Protein 4IGU (pdb70)

Structure (mmCIF, N/CA/C/O backbone):
data_4IGU
#
_entry.id   4IGU
#
_cell.length_a   32.393
_cell.length_b   65.980
_cell.length_c   141.701
_cell.angle_alpha   90.00
_cell.angle_beta   90.00
_cell.angle_gamma   90.00
#
_symmetry.space_group_name_H-M   'P 21 21 21'
#
loop_
_entity.id
_entity.type
_entity.pdbx_description
1 polymer CG5036
2 non-polymer 'CHLORIDE ION'
3 non-polymer 'SODIUM ION'
4 non-polymer 1,2-ETHANEDIOL
5 water water
#
loop_
_atom_site.group_PDB
_atom_site.id
_atom_site.type_symbol
_atom_site.label_atom_id
_atom_site.label_alt_id
_atom_site.label_comp_id
_atom_site.label_asym_id
_atom_site.label_entity_id
_atom_site.label_seq_id
_atom_site.pdbx_PDB_ins_code
_atom_site.Cartn_x
_atom_site.Cartn_y
_atom_site.Cartn_z
_atom_site.occupancy
_atom_site.B_iso_or_equiv
_atom_site.auth_seq_id
_atom_site.auth_comp_id
_atom_site.auth_asym_id
_atom_site.auth_atom_id
_atom_site.pdbx_PDB_model_num
ATOM 1 N N . SER A 1 12 ? 24.256 -23.712 21.633 1.00 45.38 12 SER A N 1
ATOM 2 C CA . SER A 1 12 ? 24.416 -22.351 22.130 1.00 50.31 12 SER A CA 1
ATOM 3 C C . SER A 1 12 ? 23.906 -22.270 23.561 1.00 56.61 12 SER A C 1
ATOM 4 O O . SER A 1 12 ? 23.278 -23.211 24.050 1.00 62.19 12 SER A O 1
ATOM 7 N N . GLN A 1 13 ? 24.173 -21.148 24.225 1.00 55.09 13 GLN A N 1
ATOM 8 C CA . GLN A 1 13 ? 23.708 -20.925 25.596 1.00 52.77 13 GLN A CA 1
ATOM 9 C C . GLN A 1 13 ? 23.895 -19.461 25.998 1.00 49.97 13 GLN A C 1
ATOM 10 O O . GLN A 1 13 ? 25.021 -18.960 26.021 1.00 46.06 13 GLN A O 1
ATOM 16 N N . PRO A 1 14 ? 22.787 -18.772 26.323 1.00 43.47 14 PRO A N 1
ATOM 17 C CA . PRO A 1 14 ? 22.822 -17.331 26.586 1.00 38.42 14 PRO A CA 1
ATOM 18 C C . PRO A 1 14 ? 23.457 -17.018 27.932 1.00 33.57 14 PRO A C 1
ATOM 19 O O . PRO A 1 14 ? 23.403 -17.838 28.847 1.00 34.73 14 PRO A O 1
ATOM 23 N N . THR A 1 15 ? 24.037 -15.870 27.966 1.00 36.43 15 THR A N 1
ATOM 24 C CA . THR A 1 15 ? 24.676 -15.408 29.195 1.00 31.82 15 THR A CA 1
ATOM 25 C C . THR A 1 15 ? 23.634 -15.038 30.229 1.00 34.45 15 THR A C 1
ATOM 26 O O . THR A 1 15 ? 22.464 -14.825 29.901 1.00 28.91 15 THR A O 1
ATOM 30 N N . LEU A 1 16 ? 24.069 -14.962 31.483 1.00 29.76 16 LEU A N 1
ATOM 31 C CA . LEU A 1 16 ? 23.187 -14.595 32.573 1.00 31.55 16 LEU A CA 1
ATOM 32 C C . LEU A 1 16 ? 22.691 -13.168 32.386 1.00 29.31 16 LEU A C 1
ATOM 33 O O . LEU A 1 16 ? 21.546 -12.851 32.712 1.00 27.57 16 LEU A O 1
ATOM 38 N N . GLU A 1 17 ? 23.558 -12.311 31.859 1.00 31.12 17 GLU A N 1
ATOM 39 C CA . GLU A 1 17 ? 23.181 -10.931 31.559 1.00 34.94 17 GLU A CA 1
ATOM 40 C C . GLU A 1 17 ? 22.019 -10.881 30.558 1.00 24.88 17 GLU A C 1
ATOM 41 O O . GLU A 1 17 ? 21.062 -10.120 30.732 1.00 24.72 17 GLU A O 1
ATOM 47 N N . GLU A 1 18 ? 22.124 -11.690 29.508 1.00 27.95 18 GLU A N 1
ATOM 48 C CA . GLU A 1 18 ? 21.082 -11.792 28.490 1.00 27.74 18 GLU A CA 1
ATOM 49 C C . GLU A 1 18 ? 19.774 -12.264 29.125 1.00 27.28 18 GLU A C 1
ATOM 50 O O . GLU A 1 18 ? 18.710 -11.682 28.898 1.00 27.84 18 GLU A O 1
ATOM 56 N N . ILE A 1 19 ? 19.865 -13.315 29.936 1.00 25.27 19 ILE A N 1
ATOM 57 C CA . ILE A 1 19 ? 18.705 -13.864 30.633 1.00 22.69 19 ILE A CA 1
ATOM 58 C C . ILE A 1 19 ? 17.973 -12.835 31.495 1.00 22.00 19 ILE A C 1
ATOM 59 O O . ILE A 1 19 ? 16.748 -12.669 31.385 1.00 23.27 19 ILE A O 1
ATOM 64 N N . ARG A 1 20 ? 18.713 -12.141 32.352 1.00 21.86 20 ARG A N 1
ATOM 65 C CA . ARG A 1 20 ? 18.102 -11.165 33.243 1.00 23.73 20 ARG A CA 1
ATOM 66 C C . ARG A 1 20 ? 17.498 -9.996 32.471 1.00 18.87 20 ARG A C 1
ATOM 67 O O . ARG A 1 20 ? 16.554 -9.359 32.941 1.00 23.45 20 ARG A O 1
ATOM 75 N N . SER A 1 21 ? 18.031 -9.722 31.282 1.00 22.88 21 SER A N 1
ATOM 76 C CA . SER A 1 21 ? 17.492 -8.637 30.459 1.00 29.09 21 SER A CA 1
ATOM 77 C C . SER A 1 21 ? 16.047 -8.924 30.031 1.00 24.72 21 SER A C 1
ATOM 78 O O . SER A 1 21 ? 15.240 -7.995 29.863 1.00 26.17 21 SER A O 1
ATOM 81 N N . TRP A 1 22 ? 15.720 -10.209 29.881 1.00 21.68 22 TRP A N 1
ATOM 82 C CA . TRP A 1 22 ? 14.384 -10.641 29.457 1.00 20.09 22 TRP A CA 1
ATOM 83 C C . TRP A 1 22 ? 13.353 -10.225 30.495 1.00 19.71 22 TRP A C 1
ATOM 84 O O . TRP A 1 22 ? 12.165 -10.063 30.185 1.00 25.63 22 TRP A O 1
ATOM 95 N N . GLY A 1 23 ? 13.815 -10.046 31.732 1.00 24.62 23 GLY A N 1
ATOM 96 C CA . GLY A 1 23 ? 12.937 -9.705 32.835 1.00 21.13 23 GLY A CA 1
ATOM 97 C C . GLY A 1 23 ? 12.697 -8.214 32.993 1.00 19.34 23 GLY A C 1
ATOM 98 O O . GLY A 1 23 ? 11.854 -7.807 33.792 1.00 23.54 23 GLY A O 1
ATOM 99 N N . LYS A 1 24 ? 13.427 -7.402 32.230 1.00 23.54 24 LYS A N 1
ATOM 100 C CA . LYS A 1 24 ? 13.272 -5.943 32.279 1.00 23.46 24 LYS A CA 1
ATOM 101 C C . LYS A 1 24 ? 12.114 -5.461 31.406 1.00 24.21 24 LYS A C 1
ATOM 102 O O . LYS A 1 24 ? 11.411 -4.507 31.753 1.00 24.80 24 LYS A O 1
ATOM 108 N N . SER A 1 25 ? 11.933 -6.104 30.256 1.00 20.38 25 SER A N 1
ATOM 109 C CA . SER A 1 25 ? 10.809 -5.782 29.384 1.00 20.73 25 SER A CA 1
ATOM 110 C C . SER A 1 25 ? 10.562 -6.916 28.396 1.00 16.82 25 SER A C 1
ATOM 111 O O . SER A 1 25 ? 11.490 -7.627 28.030 1.00 14.23 25 SER A O 1
ATOM 114 N N . PHE A 1 26 ? 9.305 -7.065 27.978 1.00 17.06 26 PHE A N 1
ATOM 115 C CA . PHE A 1 26 ? 8.902 -8.045 26.980 1.00 18.40 26 PHE A CA 1
ATOM 116 C C . PHE A 1 26 ? 9.669 -7.806 25.681 1.00 16.54 26 PHE A C 1
ATOM 117 O O . PHE A 1 26 ? 10.082 -8.750 25.003 1.00 16.28 26 PHE A O 1
ATOM 125 N N . ASP A 1 27 ? 9.877 -6.532 25.355 1.00 17.55 27 ASP A N 1
ATOM 126 C CA . ASP A 1 27 ? 10.609 -6.145 24.158 1.00 14.96 27 ASP A CA 1
ATOM 127 C C . ASP A 1 27 ? 11.983 -6.813 24.119 1.00 15.90 27 ASP A C 1
ATOM 128 O O . ASP A 1 27 ? 12.388 -7.368 23.093 1.00 19.42 27 ASP A O 1
ATOM 133 N N . LYS A 1 28 ? 12.684 -6.756 25.250 1.00 14.84 28 LYS A N 1
ATOM 134 C CA . LYS A 1 28 ? 14.004 -7.365 25.399 1.00 20.99 28 LYS A CA 1
ATOM 135 C C . LYS A 1 28 ? 13.935 -8.853 25.121 1.00 16.14 28 LYS A C 1
ATOM 136 O O . LYS A 1 28 ? 14.786 -9.409 24.417 1.00 21.18 28 LYS A O 1
ATOM 142 N N . LEU A 1 29 ? 12.916 -9.490 25.691 1.00 15.61 29 LEU A N 1
ATOM 143 C CA . LEU A 1 29 ? 12.698 -10.918 25.498 1.00 20.36 29 LEU A CA 1
ATOM 144 C C . LEU A 1 29 ? 12.478 -11.188 24.013 1.00 21.31 29 LEU A C 1
ATOM 145 O O . LEU A 1 29 ? 13.176 -12.003 23.409 1.00 20.53 29 LEU A O 1
ATOM 150 N N . MET A 1 30 ? 11.539 -10.463 23.413 1.00 23.12 30 MET A N 1
ATOM 151 C CA . MET A 1 30 ? 11.152 -10.718 22.023 1.00 17.32 30 MET A CA 1
ATOM 152 C C . MET A 1 30 ? 12.226 -10.374 20.981 1.00 20.37 30 MET A C 1
ATOM 153 O O . MET A 1 30 ? 12.183 -10.878 19.856 1.00 26.67 30 MET A O 1
ATOM 158 N N . LYS A 1 31 ? 13.189 -9.531 21.349 1.00 15.85 31 LYS A N 1
ATOM 159 C CA . LYS A 1 31 ? 14.275 -9.184 20.436 1.00 17.43 31 LYS A CA 1
ATOM 160 C C . LYS A 1 31 ? 15.449 -10.164 20.498 1.00 24.69 31 LYS A C 1
ATOM 161 O O . LYS A 1 31 ? 16.373 -10.094 19.687 1.00 24.73 31 LYS A O 1
ATOM 167 N N . SER A 1 32 ? 15.404 -11.089 21.448 1.00 24.03 32 SER A N 1
ATOM 168 C CA . SER A 1 32 ? 16.502 -12.035 21.639 1.00 21.24 32 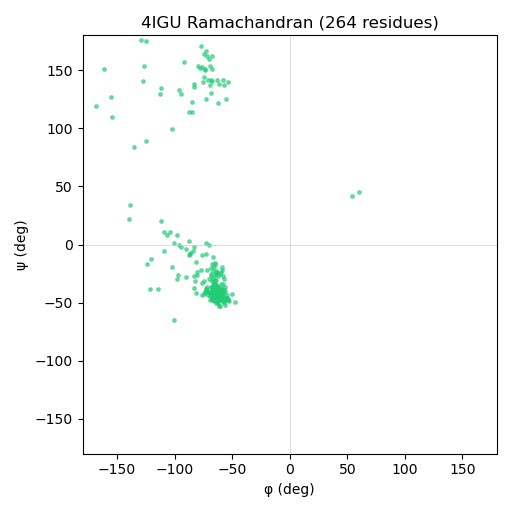SER A CA 1
ATOM 169 C C . SER A 1 32 ? 16.228 -13.356 20.915 1.00 24.16 32 SER A C 1
ATOM 170 O O . SER A 1 32 ? 15.125 -13.915 21.009 1.00 23.03 32 SER A O 1
ATOM 173 N N . THR A 1 33 ? 17.220 -13.849 20.176 1.00 24.59 33 THR A N 1
ATOM 174 C CA . THR A 1 33 ? 17.070 -15.134 19.505 1.00 29.03 33 THR A CA 1
ATOM 175 C C . THR A 1 33 ? 16.881 -16.213 20.561 1.00 30.26 33 THR A C 1
ATOM 176 O O . THR A 1 33 ? 16.026 -17.084 20.424 1.00 26.12 33 THR A O 1
ATOM 180 N N . ALA A 1 34 ? 17.670 -16.123 21.627 1.00 28.58 34 ALA A N 1
ATOM 181 C CA . ALA A 1 34 ? 17.621 -17.088 22.718 1.00 30.02 34 ALA A CA 1
ATOM 182 C C . ALA A 1 34 ? 16.352 -16.942 23.556 1.00 24.94 34 ALA A C 1
ATOM 183 O O . ALA A 1 34 ? 15.751 -17.938 23.976 1.00 20.70 34 ALA A O 1
ATOM 185 N N . GLY A 1 35 ? 15.958 -15.698 23.817 1.00 23.69 35 GLY A N 1
ATOM 186 C CA . GLY A 1 35 ? 14.769 -15.420 24.612 1.00 22.43 35 GLY A CA 1
ATOM 187 C C . GLY A 1 35 ? 13.462 -15.926 24.018 1.00 18.47 35 GLY A C 1
ATOM 188 O O . GLY A 1 35 ? 12.570 -16.377 24.750 1.00 19.12 35 GLY A O 1
ATOM 189 N N . ARG A 1 36 ? 13.343 -15.828 22.696 1.00 21.25 36 ARG A N 1
ATOM 190 C CA . ARG A 1 36 ? 12.186 -16.338 21.964 1.00 20.72 36 ARG A CA 1
ATOM 191 C C . ARG A 1 36 ? 12.014 -17.844 22.164 1.00 25.87 36 ARG A C 1
ATOM 192 O O . ARG A 1 36 ? 10.893 -18.339 22.358 1.00 25.03 36 ARG A O 1
ATOM 200 N N . LYS A 1 37 ? 13.127 -18.573 22.123 1.00 21.54 37 LYS A N 1
ATOM 201 C CA . LYS A 1 37 ? 13.073 -20.035 22.217 1.00 22.47 37 LYS A CA 1
ATOM 202 C C . LYS A 1 37 ? 12.660 -20.512 23.604 1.00 22.92 37 LYS A C 1
ATOM 203 O O . LYS A 1 37 ? 11.796 -21.382 23.738 1.00 24.75 37 LYS A O 1
ATOM 209 N N . VAL A 1 38 ? 13.283 -19.948 24.635 1.00 21.26 38 VAL A N 1
ATOM 210 C CA . VAL A 1 38 ? 12.915 -20.283 26.009 1.00 18.31 38 VAL A CA 1
ATOM 211 C C . VAL A 1 38 ? 11.468 -19.895 26.258 1.00 22.05 38 VAL A C 1
ATOM 212 O O . VAL A 1 38 ? 10.719 -20.653 26.886 1.00 19.66 38 VAL A O 1
ATOM 216 N N . PHE A 1 39 ? 11.071 -18.721 25.757 1.00 17.15 39 PHE A N 1
ATOM 217 C CA . PHE A 1 39 ? 9.687 -18.265 25.902 1.00 18.50 39 PHE A CA 1
ATOM 218 C C . PHE A 1 39 ? 8.734 -19.201 25.160 1.00 15.64 39 PHE A C 1
ATOM 219 O O . PHE A 1 39 ? 7.687 -19.586 25.697 1.00 17.09 39 PHE A O 1
ATOM 227 N N . GLN A 1 40 ? 9.091 -19.568 23.930 1.00 18.24 40 GLN A N 1
ATOM 228 C CA . GLN A 1 40 ? 8.293 -20.534 23.171 1.00 19.23 40 GLN A CA 1
ATOM 229 C C . GLN A 1 40 ? 8.192 -21.879 23.900 1.00 23.79 40 GLN A C 1
ATOM 230 O O . GLN A 1 40 ? 7.141 -22.529 23.864 1.00 26.11 40 GLN A O 1
ATOM 236 N N . ASN A 1 41 ? 9.275 -22.302 24.556 1.00 21.40 41 ASN A N 1
ATOM 237 C CA . ASN A 1 41 ? 9.235 -23.547 25.333 1.00 21.30 41 ASN A CA 1
ATOM 238 C C . ASN A 1 41 ? 8.263 -23.441 26.493 1.00 23.14 41 ASN A C 1
ATOM 239 O O . ASN A 1 41 ? 7.529 -24.380 26.802 1.00 28.58 41 ASN A O 1
ATOM 244 N N . PHE A 1 42 ? 8.249 -22.281 27.129 1.00 24.91 42 PHE A N 1
ATOM 245 C CA . PHE A 1 42 ? 7.316 -22.037 28.208 1.00 21.84 42 PHE A CA 1
ATOM 246 C C . PHE A 1 42 ? 5.878 -22.029 27.708 1.00 25.46 42 PHE A C 1
ATOM 247 O O . PHE A 1 42 ? 4.988 -22.567 28.363 1.00 21.12 42 PHE A O 1
ATOM 255 N N . LEU A 1 43 ? 5.649 -21.403 26.555 1.00 20.31 43 LEU A N 1
ATOM 256 C CA . LEU A 1 43 ? 4.310 -21.353 25.980 1.00 23.90 43 LEU A CA 1
ATOM 257 C C . LEU A 1 43 ? 3.822 -22.746 25.607 1.00 19.00 43 LEU A C 1
ATOM 258 O O . LEU A 1 43 ? 2.632 -23.041 25.735 1.00 22.28 43 LEU A O 1
ATOM 263 N N . ARG A 1 44 ? 4.731 -23.587 25.122 1.00 19.35 44 ARG A N 1
ATOM 264 C CA . ARG A 1 44 ? 4.363 -24.958 24.764 1.00 22.34 44 ARG A CA 1
ATOM 265 C C . ARG A 1 44 ? 3.858 -25.674 26.016 1.00 28.87 44 ARG A C 1
ATOM 266 O O . ARG A 1 44 ? 2.814 -26.340 25.998 1.00 27.28 44 ARG A O 1
ATOM 274 N N . SER A 1 45 ? 4.581 -25.489 27.117 1.00 26.31 45 SER A N 1
ATOM 275 C CA . SER A 1 45 ? 4.193 -26.055 28.405 1.00 30.25 45 SER A CA 1
ATOM 276 C C . SER A 1 45 ? 2.814 -25.545 28.820 1.00 30.09 45 SER A C 1
ATOM 277 O O . SER A 1 45 ? 2.140 -26.149 29.653 1.00 31.72 45 SER A O 1
ATOM 280 N N . GLU A 1 46 ? 2.391 -24.438 28.218 1.00 28.65 46 GLU A N 1
ATOM 281 C CA . GLU A 1 46 ? 1.106 -23.826 28.536 1.00 30.13 46 GLU A CA 1
ATOM 282 C C . GLU A 1 46 ? 0.055 -24.033 27.442 1.00 23.11 46 GLU A C 1
ATOM 283 O O . GLU A 1 46 ? -1.029 -23.444 27.498 1.00 22.53 46 GLU A O 1
ATOM 289 N N . PHE A 1 47 ? 0.377 -24.858 26.447 1.00 21.51 47 PHE A N 1
ATOM 290 C CA . PHE A 1 47 ? -0.521 -25.085 25.310 1.00 21.41 47 PHE A CA 1
ATOM 291 C C . PHE A 1 47 ? -0.941 -23.789 24.611 1.00 24.27 47 PHE A C 1
ATOM 292 O O . PHE A 1 47 ? -2.103 -23.620 24.239 1.00 21.00 47 PHE A O 1
ATOM 300 N N . SER A 1 48 ? 0.002 -22.870 24.432 1.00 21.78 48 SER A N 1
ATOM 301 C CA . SER A 1 48 ? -0.295 -21.646 23.698 1.00 25.07 48 SER A CA 1
ATOM 302 C C . SER A 1 48 ? 0.848 -21.242 22.775 1.00 20.03 48 SER A C 1
ATOM 303 O O . SER A 1 48 ? 0.950 -20.077 22.387 1.00 15.22 48 SER A O 1
ATOM 306 N N . GLU A 1 49 ? 1.696 -22.198 22.406 1.00 17.10 49 GLU A N 1
ATOM 307 C CA . GLU A 1 49 ? 2.854 -21.874 21.572 1.00 20.32 49 GLU A CA 1
ATOM 308 C C . GLU A 1 49 ? 2.447 -21.377 20.182 1.00 16.97 49 GLU A C 1
ATOM 309 O O . GLU A 1 49 ? 3.252 -20.762 19.488 1.00 13.04 49 GLU A O 1
ATOM 315 N N . GLU A 1 50 ? 1.197 -21.618 19.787 1.00 15.24 50 GLU A N 1
ATOM 316 C CA . GLU A 1 50 ? 0.707 -21.119 18.502 1.00 15.66 50 GLU A CA 1
ATOM 317 C C . GLU A 1 50 ? 0.710 -19.595 18.458 1.00 14.87 50 GLU A C 1
ATOM 318 O O . GLU A 1 50 ? 0.759 -19.004 17.377 1.00 13.61 50 GLU A O 1
ATOM 324 N N . ASN A 1 51 ? 0.659 -18.964 19.627 1.00 10.35 51 ASN A N 1
ATOM 325 C CA . ASN A 1 51 ? 0.713 -17.506 19.701 1.00 12.56 51 ASN A CA 1
ATOM 326 C C . ASN A 1 51 ? 2.038 -16.927 19.189 1.00 10.76 51 ASN A C 1
ATOM 327 O O . ASN A 1 51 ? 2.055 -15.998 18.375 1.00 13.54 51 ASN A O 1
ATOM 332 N N . ILE A 1 52 ? 3.156 -17.460 19.664 1.00 9.08 52 ILE A N 1
ATOM 333 C CA . ILE A 1 52 ? 4.447 -16.949 19.211 1.00 11.55 52 ILE A CA 1
ATOM 334 C C . ILE A 1 52 ? 4.803 -17.443 17.798 1.00 14.43 52 ILE A C 1
ATOM 335 O O . ILE A 1 52 ? 5.452 -16.733 17.017 1.00 13.24 52 ILE A O 1
ATOM 340 N N . LEU A 1 53 ? 4.379 -18.653 17.457 1.00 10.72 53 LEU A N 1
ATOM 341 C CA . LEU A 1 53 ? 4.646 -19.164 16.121 1.00 11.36 53 LEU A CA 1
ATOM 342 C C . LEU A 1 53 ? 3.893 -18.325 15.068 1.00 11.87 53 LEU A C 1
ATOM 343 O O . LEU A 1 53 ? 4.442 -17.999 14.007 1.00 11.47 53 LEU A O 1
ATOM 348 N N . PHE A 1 54 ? 2.655 -17.949 15.371 1.00 11.50 54 PHE A N 1
ATOM 349 C CA . PHE A 1 54 ? 1.902 -17.051 14.482 1.00 12.45 54 PHE A CA 1
ATOM 350 C C . PHE A 1 54 ? 2.618 -15.719 14.383 1.00 8.61 54 PHE A C 1
ATOM 351 O O . PHE A 1 54 ? 2.810 -15.178 13.286 1.00 13.68 54 PHE A O 1
ATOM 359 N N . TRP A 1 55 ? 3.039 -15.194 15.531 1.00 11.42 55 TRP A N 1
ATOM 360 C CA . TRP A 1 55 ? 3.711 -13.895 15.574 1.00 10.18 55 TRP A CA 1
ATOM 361 C C . TRP A 1 55 ? 5.015 -13.917 14.770 1.00 14.94 55 TRP A C 1
ATOM 362 O O . TRP A 1 55 ? 5.316 -12.988 14.019 1.00 11.27 55 TRP A O 1
ATOM 373 N N . LEU A 1 56 ? 5.779 -14.990 14.904 1.00 12.03 56 LEU A N 1
ATOM 374 C CA . LEU A 1 56 ? 6.997 -15.129 14.116 1.00 9.84 56 LEU A CA 1
ATOM 375 C C . LEU A 1 56 ? 6.693 -15.278 12.617 1.00 10.89 56 LEU A C 1
ATOM 376 O O . LEU A 1 56 ? 7.448 -14.791 11.766 1.00 10.04 56 LEU A O 1
ATOM 381 N N . ALA A 1 57 ? 5.599 -15.955 12.288 1.00 11.85 57 ALA A N 1
ATOM 382 C CA . ALA A 1 57 ? 5.243 -16.149 10.880 1.00 9.34 57 ALA A CA 1
ATOM 383 C C . ALA A 1 57 ? 4.889 -14.823 10.233 1.00 10.51 57 ALA A C 1
ATOM 384 O O . ALA A 1 57 ? 5.213 -14.590 9.065 1.00 9.72 57 ALA A O 1
ATOM 386 N N . CYS A 1 58 ? 4.189 -13.964 10.975 1.00 9.80 58 CYS A N 1
ATOM 387 C CA . CYS A 1 58 ? 3.893 -12.615 10.495 1.00 15.04 58 CYS A CA 1
ATOM 388 C C . CYS A 1 58 ? 5.149 -11.764 10.280 1.00 12.92 58 CYS A C 1
ATOM 389 O O . CYS A 1 58 ? 5.230 -11.025 9.303 1.00 12.77 58 CYS A O 1
ATOM 392 N N . GLU A 1 59 ? 6.123 -11.843 11.185 1.00 11.83 59 GLU A N 1
ATOM 393 C CA . GLU A 1 59 ? 7.370 -11.092 10.986 1.00 11.76 59 GLU A CA 1
ATOM 394 C C . GLU A 1 59 ? 8.111 -11.580 9.747 1.00 13.28 59 GLU A C 1
ATOM 395 O O . GLU A 1 59 ? 8.686 -10.796 8.994 1.00 11.94 59 GLU A O 1
ATOM 401 N N . ASP A 1 60 ? 8.100 -12.887 9.534 1.00 10.95 60 ASP A N 1
ATOM 402 C CA . ASP A 1 60 ? 8.770 -13.449 8.374 1.00 15.63 60 ASP A CA 1
ATOM 403 C C . ASP A 1 60 ? 8.072 -13.013 7.082 1.00 17.69 60 ASP A C 1
ATOM 404 O O . ASP A 1 60 ? 8.731 -12.703 6.082 1.00 13.41 60 ASP A O 1
ATOM 409 N N . LEU A 1 61 ? 6.737 -12.979 7.108 1.00 11.19 61 LEU A N 1
ATOM 410 C CA . LEU A 1 61 ? 5.965 -12.576 5.938 1.00 9.57 61 LEU A CA 1
ATOM 411 C C . LEU A 1 61 ? 6.357 -11.167 5.504 1.00 11.34 61 LEU A C 1
ATOM 412 O O . LEU A 1 61 ? 6.391 -10.862 4.304 1.00 9.84 61 LEU A O 1
ATOM 417 N N . LYS A 1 62 ? 6.694 -10.319 6.473 1.00 11.31 62 LYS A N 1
ATOM 418 C CA . LYS A 1 62 ? 6.985 -8.917 6.166 1.00 10.58 62 LYS A CA 1
ATOM 419 C C . LYS A 1 62 ? 8.232 -8.749 5.310 1.00 13.09 62 LYS A C 1
ATOM 420 O O . LYS A 1 62 ? 8.416 -7.718 4.648 1.00 10.28 62 LYS A O 1
ATOM 426 N N . LYS A 1 63 ? 9.075 -9.777 5.304 1.00 10.34 63 LYS A N 1
ATOM 427 C CA . LYS A 1 63 ? 10.306 -9.734 4.542 1.00 11.93 63 LYS A CA 1
ATOM 428 C C . LYS A 1 63 ? 10.045 -9.962 3.064 1.00 15.37 63 LYS A C 1
ATOM 429 O O . LYS A 1 63 ? 10.845 -9.546 2.227 1.00 16.51 63 LYS A O 1
ATOM 435 N N . GLU A 1 64 ? 8.909 -10.585 2.742 1.00 12.33 64 GLU A N 1
ATOM 436 C CA . GLU A 1 64 ? 8.600 -10.929 1.350 1.00 12.33 64 GLU A CA 1
ATOM 437 C C . GLU A 1 64 ? 8.219 -9.721 0.467 1.00 12.35 64 GLU A C 1
ATOM 438 O O . GLU A 1 64 ? 7.290 -8.988 0.773 1.00 13.32 64 GLU A O 1
ATOM 444 N N . ASN A 1 65 ? 8.916 -9.543 -0.652 1.00 11.41 65 ASN A N 1
ATOM 445 C CA . ASN A 1 65 ? 8.621 -8.431 -1.557 1.00 12.05 65 ASN A CA 1
ATOM 446 C C . ASN A 1 65 ? 7.712 -8.781 -2.742 1.00 13.55 65 ASN A C 1
ATOM 447 O O . ASN A 1 65 ? 7.055 -7.908 -3.297 1.00 11.85 65 ASN A O 1
ATOM 452 N N . SER A 1 66 ? 7.708 -10.041 -3.163 1.00 10.40 66 SER A N 1
ATOM 453 C CA . SER A 1 66 ? 6.932 -10.444 -4.342 1.00 13.96 66 SER A CA 1
ATOM 454 C C . SER A 1 66 ? 5.492 -10.746 -3.977 1.00 11.82 66 SER A C 1
ATOM 455 O O . SER A 1 66 ? 5.244 -11.629 -3.153 1.00 11.08 66 SER A O 1
ATOM 458 N N . PRO A 1 67 ? 4.534 -10.038 -4.611 1.00 11.72 67 PRO A N 1
ATOM 459 C CA . PRO A 1 67 ? 3.121 -10.177 -4.218 1.00 11.13 67 PRO A CA 1
ATOM 460 C C . PRO A 1 67 ? 2.624 -11.618 -4.368 1.00 10.63 67 PRO A C 1
ATOM 461 O O . PRO A 1 67 ? 1.787 -12.046 -3.564 1.00 10.41 67 PRO A O 1
ATOM 465 N N . GLU A 1 68 ? 3.130 -12.346 -5.366 1.00 8.67 68 GLU A N 1
ATOM 466 C CA . GLU A 1 68 ? 2.760 -13.765 -5.553 1.00 9.30 68 GLU A CA 1
ATOM 467 C C . GLU A 1 68 ? 3.127 -14.631 -4.350 1.00 11.25 68 GLU A C 1
ATOM 468 O O . GLU A 1 68 ? 2.359 -15.515 -3.944 1.00 10.82 68 GLU A O 1
ATOM 474 N N . LEU A 1 69 ? 4.302 -14.374 -3.781 1.00 7.97 69 LEU A N 1
ATOM 475 C CA . LEU A 1 69 ? 4.793 -15.149 -2.639 1.00 7.91 69 LEU A CA 1
ATOM 476 C C . LEU A 1 69 ? 4.182 -14.618 -1.344 1.00 12.74 69 LEU A C 1
ATOM 477 O O . LEU A 1 69 ? 3.963 -15.371 -0.393 1.00 9.76 69 LEU A O 1
ATOM 482 N N . VAL A 1 70 ? 3.913 -13.317 -1.297 1.00 10.50 70 VAL A N 1
ATOM 483 C CA . VAL A 1 70 ? 3.142 -12.787 -0.181 1.00 12.71 70 VAL A CA 1
ATOM 484 C C . VAL A 1 70 ? 1.845 -13.580 -0.062 1.00 10.55 70 VAL A C 1
ATOM 485 O O . VAL A 1 70 ? 1.481 -14.044 1.025 1.00 8.18 70 VAL A O 1
ATOM 489 N N . GLU A 1 71 ? 1.167 -13.777 -1.187 1.00 9.41 71 GLU A N 1
ATOM 490 C CA . GLU A 1 71 ? -0.116 -14.481 -1.170 1.00 11.94 71 GLU A CA 1
ATOM 491 C C . GLU A 1 71 ? 0.058 -15.944 -0.771 1.00 14.35 71 GLU A C 1
ATOM 492 O O . GLU A 1 71 ? -0.697 -16.463 0.050 1.00 8.17 71 GLU A O 1
ATOM 498 N N . GLU A 1 72 ? 1.066 -16.596 -1.347 1.00 8.26 72 GLU A N 1
ATOM 499 C CA . GLU A 1 72 ? 1.338 -18.014 -1.077 1.00 11.46 72 GLU A CA 1
ATOM 500 C C . GLU A 1 72 ? 1.622 -18.252 0.413 1.00 10.84 72 GLU A C 1
ATOM 501 O O . GLU A 1 72 ? 1.114 -19.205 1.020 1.00 10.40 72 GLU A O 1
ATOM 507 N N . LYS A 1 73 ? 2.455 -17.393 0.995 1.00 8.02 73 LYS A N 1
ATOM 508 C CA . LYS A 1 73 ? 2.810 -17.519 2.409 1.00 9.89 73 LYS A CA 1
ATOM 509 C C . LYS A 1 73 ? 1.650 -17.109 3.313 1.00 10.21 73 LYS A C 1
ATOM 510 O O . LYS A 1 73 ? 1.442 -17.703 4.376 1.00 9.04 73 LYS A O 1
ATOM 516 N N . ALA A 1 74 ? 0.918 -16.074 2.909 1.00 8.30 74 ALA A N 1
ATOM 517 C CA . ALA A 1 74 ? -0.220 -15.613 3.706 1.00 12.23 74 ALA A CA 1
ATOM 518 C C . ALA A 1 74 ? -1.306 -16.679 3.811 1.00 11.19 74 ALA A C 1
ATOM 519 O O . ALA A 1 74 ? -1.879 -16.871 4.887 1.00 10.30 74 ALA A O 1
ATOM 521 N N . ARG A 1 75 ? -1.616 -17.346 2.697 1.00 10.52 75 ARG A N 1
ATOM 522 C CA A ARG A 1 75 ? -2.616 -18.416 2.699 0.46 12.00 75 ARG A CA 1
ATOM 523 C CA B ARG A 1 75 ? -2.628 -18.410 2.714 0.54 12.00 75 ARG A CA 1
ATOM 524 C C . ARG A 1 75 ? -2.267 -19.474 3.733 1.00 10.84 75 ARG A C 1
ATOM 525 O O . ARG A 1 75 ? -3.139 -19.991 4.423 1.00 7.81 75 ARG A O 1
ATOM 540 N N . LEU A 1 76 ? -0.979 -19.807 3.823 1.00 12.87 76 LEU A N 1
ATOM 541 C CA . LEU A 1 76 ? -0.518 -20.841 4.753 1.00 15.21 76 LEU A CA 1
ATOM 542 C C . LEU A 1 76 ? -0.624 -20.401 6.211 1.00 10.62 76 LEU A C 1
ATOM 543 O O . LEU A 1 76 ? -1.072 -21.163 7.065 1.00 15.36 76 LEU A O 1
ATOM 548 N N . ILE A 1 77 ? -0.203 -19.174 6.486 1.00 12.67 77 ILE A N 1
ATOM 549 C CA . ILE A 1 77 ? -0.389 -18.572 7.795 1.00 9.53 77 ILE A CA 1
ATOM 550 C C . ILE A 1 77 ? -1.863 -18.618 8.202 1.00 13.25 77 ILE A C 1
ATOM 551 O O . ILE A 1 77 ? -2.189 -19.004 9.333 1.00 10.35 77 ILE A O 1
ATOM 556 N N . TYR A 1 78 ? -2.767 -18.236 7.302 1.00 7.77 78 TYR A N 1
ATOM 557 C CA . TYR A 1 78 ? -4.187 -18.279 7.673 1.00 13.02 78 TYR A CA 1
ATOM 558 C C . TYR A 1 78 ? -4.618 -19.707 7.984 1.00 10.11 78 TYR A C 1
ATOM 559 O O . TYR A 1 78 ? -5.277 -19.963 9.004 1.00 11.07 78 TYR A O 1
ATOM 568 N N . GLU A 1 79 ? -4.241 -20.634 7.110 1.00 11.53 79 GLU A N 1
ATOM 569 C CA . GLU A 1 79 ? -4.596 -22.039 7.291 1.00 10.99 79 GLU A CA 1
ATOM 570 C C . GLU A 1 79 ? -4.046 -22.627 8.601 1.00 13.83 79 GLU A C 1
ATOM 571 O O . GLU A 1 79 ? -4.721 -23.410 9.281 1.00 14.88 79 GLU A O 1
ATOM 577 N N . ASP A 1 80 ? -2.814 -22.260 8.946 1.00 15.82 80 ASP A N 1
ATOM 578 C CA . ASP A 1 80 ? -2.125 -22.869 10.082 1.00 14.96 80 ASP A CA 1
ATOM 579 C C . ASP A 1 80 ? -2.500 -22.253 11.423 1.00 15.34 80 ASP A C 1
ATOM 580 O O . ASP A 1 80 ? -2.422 -22.925 12.449 1.00 14.38 80 ASP A O 1
ATOM 585 N N . TYR A 1 81 ? -2.902 -20.983 11.427 1.00 12.80 81 TYR A N 1
ATOM 586 C CA . TYR A 1 81 ? -3.126 -20.266 12.695 1.00 12.60 81 TYR A CA 1
ATOM 587 C C . TYR A 1 81 ? -4.487 -19.634 12.935 1.00 13.27 81 TYR A C 1
ATOM 588 O O . TYR A 1 81 ? -4.811 -19.287 14.075 1.00 13.48 81 TYR A O 1
ATOM 597 N N . ILE A 1 82 ? -5.279 -19.457 11.882 1.00 11.09 82 ILE A N 1
ATOM 598 C CA . ILE A 1 82 ? -6.531 -18.701 12.022 1.00 14.70 82 ILE A CA 1
ATOM 599 C C . ILE A 1 82 ? -7.756 -19.514 11.632 1.00 13.41 82 ILE A C 1
ATOM 600 O O . ILE A 1 82 ? -8.813 -19.416 12.270 1.00 12.91 82 ILE A O 1
ATOM 605 N N . SER A 1 83 ? -7.614 -20.329 10.592 1.00 13.02 83 SER A N 1
ATOM 606 C CA . SER A 1 83 ? -8.734 -21.133 10.082 1.00 12.59 83 SER A CA 1
ATOM 607 C C . SER A 1 83 ? -9.123 -22.249 11.043 1.00 16.03 83 SER A C 1
ATOM 608 O O . SER A 1 83 ? -8.307 -22.668 11.868 1.00 15.78 83 SER A O 1
ATOM 611 N N . ILE A 1 84 ? -10.351 -22.760 10.907 1.00 19.36 84 ILE A N 1
ATOM 612 C CA . ILE A 1 84 ? -10.765 -23.996 11.594 1.00 12.67 84 ILE A CA 1
ATOM 613 C C . ILE A 1 84 ? -9.887 -25.188 11.230 1.00 14.44 84 ILE A C 1
ATOM 614 O O . ILE A 1 84 ? -9.822 -26.172 11.971 1.00 16.86 84 ILE A O 1
ATOM 619 N N . LEU A 1 85 ? -9.213 -25.114 10.087 1.00 12.70 85 LEU A N 1
ATOM 620 C CA . LEU A 1 85 ? -8.249 -26.150 9.720 1.00 21.25 85 LEU A CA 1
ATOM 621 C C . LEU A 1 85 ? -7.073 -26.208 10.696 1.00 19.15 85 LEU A C 1
ATOM 622 O O . LEU A 1 85 ? -6.402 -27.235 10.807 1.00 22.59 85 LEU A O 1
ATOM 627 N N . SER A 1 86 ? -6.825 -25.110 11.406 1.00 16.58 86 SER A N 1
ATOM 628 C CA . SER A 1 86 ? -5.678 -25.060 12.313 1.00 16.59 86 SER A CA 1
ATOM 629 C C . SER A 1 86 ? -5.825 -26.084 13.432 1.00 19.30 86 SER A C 1
ATOM 630 O O . SER A 1 86 ? -6.932 -26.305 13.924 1.00 19.64 86 SER A O 1
ATOM 633 N N . PRO A 1 87 ? -4.707 -26.722 13.826 1.00 18.47 87 PRO A N 1
ATOM 634 C CA . PRO A 1 87 ? -4.696 -27.653 14.958 1.00 20.05 87 PRO A CA 1
ATOM 635 C C . PRO A 1 87 ? -5.201 -26.943 16.199 1.00 19.84 87 PRO A C 1
ATOM 636 O O . PRO A 1 87 ? -5.978 -27.504 16.971 1.00 20.56 87 PRO A O 1
ATOM 640 N N . ARG A 1 88 ? -4.763 -25.700 16.377 1.00 17.44 88 ARG A N 1
ATOM 641 C CA . ARG A 1 88 ? -5.284 -24.842 17.432 1.00 21.00 88 ARG A CA 1
ATOM 642 C C . ARG A 1 88 ? -5.099 -23.395 17.025 1.00 20.67 88 ARG A C 1
ATOM 643 O O . ARG A 1 88 ? -3.973 -22.880 16.994 1.00 19.35 88 ARG A O 1
ATOM 651 N N . GLU A 1 89 ? -6.203 -22.728 16.718 1.00 14.11 89 GLU A N 1
ATOM 652 C CA . GLU A 1 89 ? -6.107 -21.376 16.191 1.00 18.14 89 GLU A CA 1
ATOM 653 C C . GLU A 1 89 ? -5.778 -20.364 17.287 1.00 21.25 89 GLU A C 1
ATOM 654 O O . GLU A 1 89 ? -6.087 -20.586 18.465 1.00 16.69 89 GLU A O 1
ATOM 660 N N . VAL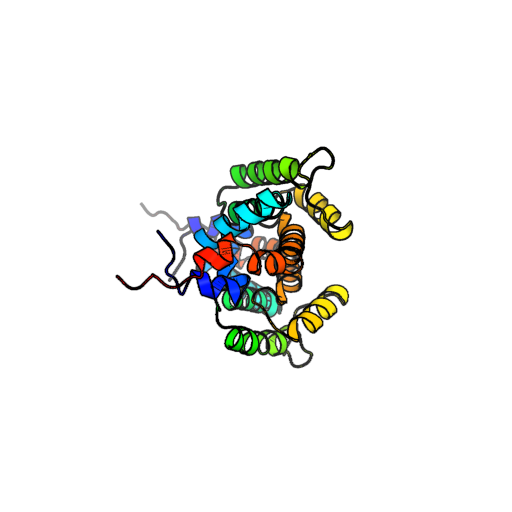 A 1 90 ? -5.134 -19.264 16.897 1.00 12.79 90 VAL A N 1
ATOM 661 C CA . VAL A 1 90 ? -4.941 -18.137 17.796 1.00 13.06 90 VAL A CA 1
ATOM 662 C C . VAL A 1 90 ? -6.303 -17.477 18.042 1.00 16.83 90 VAL A C 1
ATOM 663 O O . VAL A 1 90 ? -7.202 -17.566 17.203 1.00 14.61 90 VAL A O 1
ATOM 667 N N . SER A 1 91 ? -6.456 -16.826 19.190 1.00 14.51 91 SER A N 1
ATOM 668 C CA . SER A 1 91 ? -7.742 -16.253 19.577 1.00 18.83 91 SER A CA 1
ATOM 669 C C . SER A 1 91 ? -7.881 -14.839 19.028 1.00 13.21 91 SER A C 1
ATOM 670 O O . SER A 1 91 ? -7.140 -13.944 19.431 1.00 18.52 91 SER A O 1
ATOM 673 N N . LEU A 1 92 ? -8.831 -14.643 18.112 1.00 17.53 92 LEU A N 1
ATOM 674 C CA . LEU A 1 92 ? -9.073 -13.330 17.514 1.00 18.27 92 LEU A CA 1
ATOM 675 C C . LEU A 1 92 ? -10.552 -12.985 17.645 1.00 20.41 92 LEU A C 1
ATOM 676 O O . LEU A 1 92 ? -11.405 -13.856 17.470 1.00 21.28 92 LEU A O 1
ATOM 681 N N . ASP A 1 93 ? -10.864 -11.724 17.941 1.00 20.56 93 ASP A N 1
ATOM 682 C CA . ASP A 1 93 ? -12.266 -11.304 18.014 1.00 20.99 93 ASP A CA 1
ATOM 683 C C . ASP A 1 93 ? -12.865 -11.176 16.604 1.00 22.97 93 ASP A C 1
ATOM 684 O O . ASP A 1 93 ? -12.130 -11.130 15.620 1.00 17.99 93 ASP A O 1
ATOM 689 N N . SER A 1 94 ? -14.190 -11.117 16.495 1.00 22.31 94 SER A N 1
ATOM 690 C CA . SER A 1 94 ? -14.806 -11.109 15.176 1.00 19.76 94 SER A CA 1
ATOM 691 C C . SER A 1 94 ? -14.457 -9.864 14.354 1.00 14.53 94 SER A C 1
ATOM 692 O O . SER A 1 94 ? -14.386 -9.933 13.132 1.00 15.73 94 SER A O 1
ATOM 695 N N . ARG A 1 95 ? -14.227 -8.732 15.009 1.00 12.52 95 ARG A N 1
ATOM 696 C CA . ARG A 1 95 ? -13.802 -7.538 14.279 1.00 17.35 95 ARG A CA 1
ATOM 697 C C . ARG A 1 95 ? -12.482 -7.773 13.534 1.00 15.74 95 ARG A C 1
ATOM 698 O O . ARG A 1 95 ? -12.345 -7.430 12.350 1.00 14.77 95 ARG A O 1
ATOM 706 N N . VAL A 1 96 ? -11.509 -8.353 14.225 1.00 16.80 96 VAL A N 1
ATOM 707 C CA . VAL A 1 96 ? -10.201 -8.602 13.614 1.00 19.08 96 VAL A CA 1
ATOM 708 C C . VAL A 1 96 ? -10.270 -9.731 12.572 1.00 12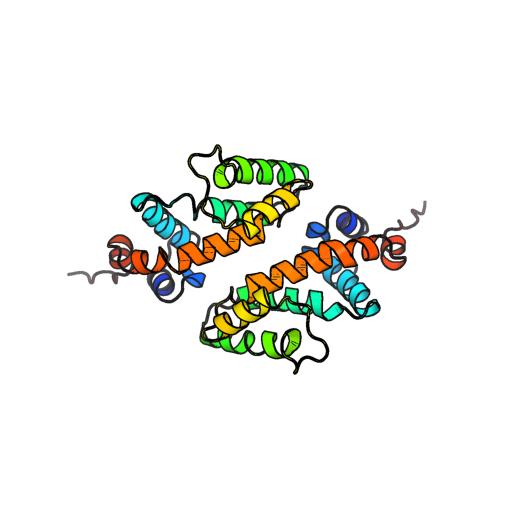.15 96 VAL A C 1
ATOM 709 O O . VAL A 1 96 ? -9.632 -9.662 11.517 1.00 11.43 96 VAL A O 1
ATOM 713 N N . ARG A 1 97 ? -11.030 -10.780 12.861 1.00 13.53 97 ARG A N 1
ATOM 714 C CA . ARG A 1 97 ? -11.158 -11.877 11.894 1.00 14.34 97 ARG A CA 1
ATOM 715 C C . ARG A 1 97 ? -11.717 -11.403 10.554 1.00 18.13 97 ARG A C 1
ATOM 716 O O . ARG A 1 97 ? -11.262 -11.833 9.488 1.00 15.37 97 ARG A O 1
ATOM 724 N N . GLU A 1 98 ? -12.700 -10.510 10.617 1.00 18.65 98 GLU A N 1
ATOM 725 C CA . GLU A 1 98 ? -13.341 -9.983 9.420 1.00 14.56 98 GLU A CA 1
ATOM 726 C C . GLU A 1 98 ? -12.387 -9.118 8.615 1.00 18.52 98 GLU A C 1
ATOM 727 O O . GLU A 1 98 ? -12.413 -9.148 7.382 1.00 19.07 98 GLU A O 1
ATOM 733 N N . ILE A 1 99 ? -11.550 -8.346 9.311 1.00 13.90 99 ILE A N 1
ATOM 734 C CA . ILE A 1 99 ? -10.541 -7.524 8.648 1.00 14.17 99 ILE A CA 1
ATOM 735 C C . ILE A 1 99 ? -9.527 -8.391 7.909 1.00 12.02 99 ILE A C 1
ATOM 736 O O . ILE A 1 99 ? -9.225 -8.132 6.742 1.00 12.19 99 ILE A O 1
ATOM 741 N N . VAL A 1 100 ? -9.003 -9.411 8.591 1.00 8.19 100 VAL A N 1
ATOM 742 C CA . VAL A 1 100 ? -8.050 -10.343 7.987 1.00 12.85 100 VAL A CA 1
ATOM 743 C C . VAL A 1 100 ? -8.660 -11.073 6.775 1.00 10.28 100 VAL A C 1
ATOM 744 O O . VAL A 1 100 ? -8.020 -11.173 5.719 1.00 10.90 100 VAL A O 1
ATOM 748 N N . ASN A 1 101 ? -9.894 -11.554 6.911 1.00 14.80 101 ASN A N 1
ATOM 749 C CA . ASN A 1 101 ? -10.589 -12.203 5.790 1.00 11.14 101 ASN A CA 1
ATOM 750 C C . ASN A 1 101 ? -10.638 -11.310 4.571 1.00 12.10 101 ASN A C 1
ATOM 751 O O . ASN A 1 101 ? -10.347 -11.738 3.450 1.00 13.91 101 ASN A O 1
ATOM 756 N N . ARG A 1 102 ? -11.023 -10.057 4.777 1.00 12.61 102 ARG A N 1
ATOM 757 C CA . ARG A 1 102 ? -11.093 -9.140 3.653 1.00 10.61 102 ARG A CA 1
ATOM 758 C C . ARG A 1 102 ? -9.697 -8.891 3.087 1.00 14.07 102 ARG A C 1
ATOM 759 O O . ARG A 1 102 ? -9.542 -8.788 1.869 1.00 12.73 102 ARG A O 1
ATOM 767 N N . ASN A 1 103 ? -8.685 -8.791 3.961 1.00 10.48 103 ASN A N 1
ATOM 768 C CA . ASN A 1 103 ? -7.303 -8.537 3.502 1.00 12.50 103 ASN A CA 1
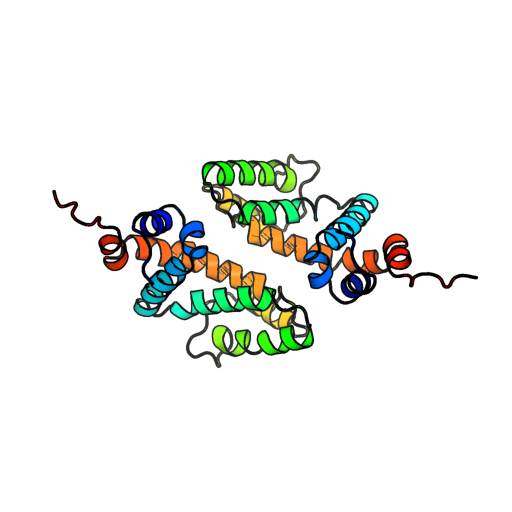ATOM 769 C C . ASN A 1 103 ? -6.720 -9.701 2.722 1.00 13.44 103 ASN A C 1
ATOM 770 O O . ASN A 1 103 ? -5.699 -9.553 2.055 1.00 17.33 103 ASN A O 1
ATOM 775 N N . MET A 1 104 ? -7.342 -10.871 2.835 1.00 12.31 104 MET A N 1
ATOM 776 C CA . MET A 1 104 ? -6.807 -12.070 2.204 1.00 9.54 104 MET A CA 1
ATOM 777 C C . MET A 1 104 ? -7.209 -12.188 0.753 1.00 10.39 104 MET A C 1
ATOM 778 O O . MET A 1 104 ? -6.753 -13.101 0.051 1.00 13.05 104 MET A O 1
ATOM 783 N N . ILE A 1 105 ? -8.062 -11.277 0.285 1.00 9.25 105 ILE A N 1
ATOM 784 C CA . ILE A 1 105 ? -8.451 -11.314 -1.120 1.00 10.93 105 ILE A CA 1
ATOM 785 C C . ILE A 1 105 ? -7.260 -10.936 -1.994 1.00 14.89 105 ILE A C 1
ATOM 786 O O . ILE A 1 105 ? -7.038 -11.532 -3.052 1.00 15.28 105 ILE A O 1
ATOM 791 N N . GLU A 1 106 ? -6.512 -9.923 -1.564 1.00 11.88 106 GLU A N 1
ATOM 792 C CA . GLU A 1 106 ? -5.269 -9.559 -2.236 1.00 17.26 106 GLU A CA 1
ATOM 793 C C . GLU A 1 106 ? -4.227 -9.334 -1.155 1.00 12.89 106 GLU A C 1
ATOM 794 O O . GLU A 1 106 ? -4.001 -8.204 -0.732 1.00 11.17 106 GLU A O 1
ATOM 800 N N . PRO A 1 107 ? -3.598 -10.421 -0.686 1.00 13.80 107 PRO A N 1
ATOM 801 C CA . PRO A 1 107 ? -2.718 -10.305 0.480 1.00 12.79 107 PRO A CA 1
ATOM 802 C C . PRO A 1 107 ? -1.576 -9.313 0.280 1.00 14.92 107 PRO A C 1
ATOM 803 O O . PRO A 1 107 ? -1.009 -9.192 -0.818 1.00 9.47 107 PRO A O 1
ATOM 807 N N . THR A 1 108 ? -1.274 -8.584 1.348 1.00 12.35 108 THR A N 1
ATOM 808 C CA . THR A 1 108 ? -0.079 -7.759 1.422 1.00 11.77 108 THR A CA 1
ATOM 809 C C . THR A 1 108 ? 0.718 -8.165 2.677 1.00 11.68 108 THR A C 1
ATOM 810 O O . THR A 1 108 ? 0.261 -8.984 3.481 1.00 8.51 108 THR A O 1
ATOM 814 N N . THR A 1 109 ? 1.902 -7.585 2.857 1.00 8.10 109 THR A N 1
ATOM 815 C CA . THR A 1 109 ? 2.718 -7.874 4.032 1.00 11.38 109 THR A CA 1
ATOM 816 C C . THR A 1 109 ? 2.082 -7.372 5.322 1.00 11.39 109 THR A C 1
ATOM 817 O O . THR A 1 109 ? 2.544 -7.700 6.416 1.00 12.89 109 THR A O 1
ATOM 821 N N . HIS A 1 110 ? 1.034 -6.566 5.197 1.00 10.03 110 HIS A N 1
ATOM 822 C CA . HIS A 1 110 ? 0.353 -6.033 6.369 1.00 11.84 110 HIS A CA 1
ATOM 823 C C . HIS A 1 110 ? -1.028 -6.634 6.570 1.00 8.64 110 HIS A C 1
ATOM 824 O O . HIS A 1 110 ? -1.793 -6.149 7.416 1.00 8.49 110 HIS A O 1
ATOM 831 N N . THR A 1 111 ? -1.339 -7.687 5.815 1.00 7.03 111 THR A N 1
ATOM 832 C CA . THR A 1 111 ? -2.629 -8.383 5.937 1.00 6.95 111 THR A CA 1
ATOM 833 C C . THR A 1 111 ? -2.989 -8.756 7.377 1.00 14.72 111 THR A C 1
ATOM 834 O O . THR A 1 111 ? -4.138 -8.577 7.816 1.00 8.24 111 THR A O 1
ATOM 838 N N . PHE A 1 112 ? -2.008 -9.249 8.131 1.00 8.83 112 PHE A N 1
ATOM 839 C CA . PHE A 1 112 ? -2.293 -9.720 9.493 1.00 10.33 112 PHE A CA 1
ATOM 840 C C . PHE A 1 112 ? -1.981 -8.728 10.612 1.00 10.25 112 PHE A C 1
ATOM 841 O O . PHE A 1 112 ? -2.035 -9.102 11.793 1.00 10.22 112 PHE A O 1
ATOM 849 N N . ASP A 1 113 ? -1.648 -7.486 10.273 1.00 7.75 113 ASP A N 1
ATOM 850 C CA . ASP A 1 113 ? -1.246 -6.533 11.311 1.00 13.94 113 ASP A CA 1
ATOM 851 C C . ASP A 1 113 ? -2.161 -6.482 12.542 1.00 13.60 113 ASP A C 1
ATOM 852 O O . ASP A 1 113 ? -1.681 -6.562 13.671 1.00 12.30 113 ASP A O 1
ATOM 857 N N . GLU A 1 114 ? -3.468 -6.372 12.329 1.00 9.86 114 GLU A N 1
ATOM 858 C CA . GLU A 1 114 ? -4.407 -6.298 13.445 1.00 15.91 114 GLU A CA 1
ATOM 859 C C . GLU A 1 114 ? -4.365 -7.548 14.321 1.00 12.87 114 GLU A C 1
ATOM 860 O O . GLU A 1 114 ? -4.440 -7.456 15.550 1.00 10.91 114 GLU A O 1
ATOM 866 N N . ALA A 1 115 ? -4.245 -8.719 13.701 1.00 11.57 115 ALA A N 1
ATOM 867 C CA . ALA A 1 115 ? -4.201 -9.952 14.475 1.00 13.86 115 ALA A CA 1
ATOM 868 C C . ALA A 1 115 ? -2.850 -10.078 15.163 1.00 12.95 115 ALA A C 1
ATOM 869 O O . ALA A 1 115 ? -2.771 -10.492 16.327 1.00 13.97 115 ALA A O 1
ATOM 871 N N . GLN A 1 116 ? -1.780 -9.727 14.456 1.00 10.42 116 GLN A N 1
ATOM 872 C CA . GLN A 1 116 ? -0.441 -9.862 15.037 1.00 10.26 116 GLN A CA 1
ATOM 873 C C . GLN A 1 116 ? -0.314 -9.015 16.305 1.00 14.38 116 GLN A C 1
ATOM 874 O O . GLN A 1 116 ? 0.218 -9.477 17.318 1.00 12.26 116 GLN A O 1
ATOM 880 N N . ILE A 1 117 ? -0.843 -7.793 16.263 1.00 12.51 117 ILE A N 1
ATOM 881 C CA . ILE A 1 117 ? -0.811 -6.906 17.430 1.00 17.07 117 ILE A CA 1
ATOM 882 C C . ILE A 1 117 ? -1.618 -7.475 18.595 1.00 12.89 117 ILE A C 1
ATOM 883 O O . ILE A 1 117 ? -1.178 -7.460 19.750 1.00 14.70 117 ILE A O 1
ATOM 888 N N . GLN A 1 118 ? -2.812 -7.962 18.292 1.00 13.21 118 GLN A N 1
ATOM 889 C CA . GLN A 1 118 ? -3.673 -8.563 19.304 1.00 15.25 118 GLN A CA 1
ATOM 890 C C . GLN A 1 118 ? -2.969 -9.747 19.979 1.00 12.66 118 GLN A C 1
ATOM 891 O O . GLN A 1 118 ? -3.008 -9.908 21.208 1.00 13.17 118 GLN A O 1
ATOM 897 N N . ILE A 1 119 ? -2.292 -10.563 19.183 1.00 14.30 119 ILE A N 1
ATOM 898 C CA . ILE A 1 119 ? -1.567 -11.705 19.736 1.00 12.37 119 ILE A CA 1
ATOM 899 C C . ILE A 1 119 ? -0.292 -11.285 20.502 1.00 12.33 119 ILE A C 1
ATOM 900 O O . ILE A 1 119 ? 0.030 -11.866 21.543 1.00 12.04 119 ILE A O 1
ATOM 905 N N . TYR A 1 120 ? 0.428 -10.280 20.009 1.00 14.48 120 TYR A N 1
ATOM 906 C CA . TYR A 1 120 ? 1.567 -9.745 20.770 1.00 13.77 120 TYR A CA 1
ATOM 907 C C . TYR A 1 120 ? 1.125 -9.185 22.129 1.00 14.86 120 TYR A C 1
ATOM 908 O O . TYR A 1 120 ? 1.800 -9.383 23.139 1.00 14.66 120 TYR A O 1
ATOM 917 N N . THR A 1 121 ? -0.008 -8.482 22.146 1.00 13.68 121 THR A N 1
ATOM 918 C CA . THR A 1 121 ? -0.538 -7.890 23.370 1.00 14.57 121 THR A CA 1
ATOM 919 C C . THR A 1 121 ? -0.955 -8.993 24.342 1.00 17.88 121 THR A C 1
ATOM 920 O O . THR A 1 121 ? -0.775 -8.880 25.561 1.00 18.74 121 THR A O 1
ATOM 924 N N . LEU A 1 122 ? -1.497 -10.070 23.784 1.00 17.28 122 LEU A N 1
ATOM 925 C CA . LEU A 1 122 ? -1.888 -11.241 24.555 1.00 14.67 122 LEU A CA 1
ATOM 926 C C . LEU A 1 122 ? -0.685 -11.872 25.264 1.00 18.50 122 LEU A C 1
ATOM 927 O O . LEU A 1 122 ? -0.718 -12.097 26.474 1.00 20.02 122 LEU A O 1
ATOM 932 N N . MET A 1 123 ? 0.369 -12.174 24.510 1.00 15.87 123 MET A N 1
ATOM 933 C CA . MET A 1 123 ? 1.584 -12.734 25.099 1.00 17.83 123 MET A CA 1
ATOM 934 C C . MET A 1 123 ? 2.180 -11.773 26.127 1.00 21.65 123 MET A C 1
ATOM 935 O O . MET A 1 123 ? 2.684 -12.183 27.173 1.00 20.56 123 MET A O 1
ATOM 940 N N . HIS A 1 124 ? 2.124 -10.485 25.819 1.00 16.58 124 HIS A N 1
ATOM 941 C CA . HIS A 1 124 ? 2.710 -9.471 26.691 1.00 21.38 124 HIS A CA 1
ATOM 942 C C . HIS A 1 124 ? 2.019 -9.395 28.048 1.00 20.62 124 HIS A C 1
ATOM 943 O O . HIS A 1 124 ? 2.672 -9.236 29.080 1.00 23.29 124 HIS A O 1
ATOM 950 N N . ARG A 1 125 ? 0.698 -9.516 28.046 1.00 18.98 125 ARG A N 1
ATOM 951 C CA . ARG A 1 125 ? -0.083 -9.254 29.245 1.00 19.12 125 ARG A CA 1
ATOM 952 C C . ARG A 1 125 ? -0.447 -10.517 30.011 1.00 23.74 125 ARG A C 1
ATOM 953 O O . ARG A 1 125 ? -0.615 -10.487 31.230 1.00 24.62 125 ARG A O 1
ATOM 961 N N . ASP A 1 126 ? -0.589 -11.625 29.299 1.00 21.52 126 ASP A N 1
ATOM 962 C CA . ASP A 1 126 ? -1.079 -12.849 29.924 1.00 21.75 126 ASP A CA 1
ATOM 963 C C . ASP A 1 126 ? 0.065 -13.808 30.244 1.00 19.18 126 ASP A C 1
ATOM 964 O O . ASP A 1 126 ? 0.355 -14.086 31.410 1.00 19.43 126 ASP A O 1
ATOM 969 N N . SER A 1 127 ? 0.736 -14.298 29.208 1.00 19.04 127 SER A N 1
ATOM 970 C CA . SER A 1 127 ? 1.742 -15.338 29.394 1.00 22.50 127 SER A CA 1
ATOM 971 C C . SER A 1 127 ? 3.106 -14.817 29.861 1.00 21.47 127 SER A C 1
ATOM 972 O O . SER A 1 127 ? 3.864 -15.549 30.510 1.00 19.35 127 SER A O 1
ATOM 975 N N . TYR A 1 128 ? 3.422 -13.559 29.552 1.00 20.60 128 TYR A N 1
ATOM 976 C CA . TYR A 1 128 ? 4.726 -13.007 29.928 1.00 21.02 128 TYR A CA 1
ATOM 977 C C . TYR A 1 128 ? 4.918 -12.837 31.448 1.00 22.70 128 TYR A C 1
ATOM 978 O O . TYR A 1 128 ? 5.968 -13.211 31.971 1.00 24.37 128 TYR A O 1
ATOM 987 N N . PRO A 1 129 ? 3.926 -12.259 32.156 1.00 26.95 129 PRO A N 1
ATOM 988 C CA . PRO A 1 129 ? 4.082 -12.239 33.616 1.00 23.02 129 PRO A CA 1
ATOM 989 C C . PRO A 1 129 ? 4.264 -13.633 34.219 1.00 24.39 129 PRO A C 1
ATOM 990 O O . PRO A 1 129 ? 5.075 -13.775 35.135 1.00 31.75 129 PRO A O 1
ATOM 994 N N . ARG A 1 130 ? 3.546 -14.636 33.714 1.00 18.23 130 ARG A N 1
ATOM 995 C CA . ARG A 1 130 ? 3.682 -16.003 34.229 1.00 21.63 130 ARG A CA 1
ATOM 996 C C . ARG A 1 130 ? 5.048 -16.617 33.893 1.00 27.15 130 ARG A C 1
ATOM 997 O O . ARG A 1 130 ? 5.614 -17.366 34.698 1.00 28.09 130 ARG A O 1
ATOM 1005 N N . PHE A 1 131 ? 5.576 -16.310 32.710 1.00 19.20 131 PHE A N 1
ATOM 1006 C CA . PHE A 1 131 ? 6.933 -16.733 32.360 1.00 22.15 131 PHE A CA 1
ATOM 1007 C C . PHE A 1 131 ? 7.954 -16.168 33.348 1.00 18.28 131 PHE A C 1
ATOM 1008 O O . PHE A 1 131 ? 8.871 -16.866 33.753 1.00 20.65 131 PHE A O 1
ATOM 1016 N N . LEU A 1 132 ? 7.799 -14.904 33.732 1.00 19.59 132 LEU A N 1
ATOM 1017 C CA . LEU A 1 132 ? 8.701 -14.313 34.715 1.00 25.46 132 LEU A CA 1
ATOM 1018 C C . LEU A 1 132 ? 8.592 -15.000 36.080 1.00 26.05 132 LEU A C 1
ATOM 1019 O O . LEU A 1 132 ? 9.586 -15.131 36.788 1.00 25.98 132 LEU A O 1
ATOM 1024 N N . ASN A 1 133 ? 7.390 -15.443 36.441 1.00 23.86 133 ASN A N 1
ATOM 1025 C CA . ASN A 1 133 ? 7.172 -16.110 37.722 1.00 25.45 133 ASN A CA 1
ATOM 1026 C C . ASN A 1 133 ? 7.429 -17.625 37.663 1.00 24.68 133 ASN A C 1
ATOM 1027 O O . ASN A 1 133 ? 7.251 -18.340 38.651 1.00 32.36 133 ASN A O 1
ATOM 1032 N N . SER A 1 134 ? 7.868 -18.113 36.507 1.00 22.98 134 SER A N 1
ATOM 1033 C CA . SER A 1 134 ? 8.074 -19.550 36.317 1.00 27.46 134 SER A CA 1
ATOM 1034 C C . SER A 1 134 ? 9.373 -20.041 36.958 1.00 32.13 134 SER A C 1
ATOM 1035 O O . SER A 1 134 ? 10.340 -19.291 37.076 1.00 22.97 134 SER A O 1
ATOM 1038 N N . GLN A 1 135 ? 9.401 -21.313 37.352 1.00 36.75 135 GLN A N 1
ATOM 1039 C CA . GLN A 1 135 ? 10.602 -21.880 37.963 1.00 36.91 135 GLN A CA 1
ATOM 1040 C C . GLN A 1 135 ? 11.736 -21.935 36.960 1.00 31.00 135 GLN A C 1
ATOM 1041 O O . GLN A 1 135 ? 12.899 -21.759 37.322 1.00 30.44 135 GLN A O 1
ATOM 1047 N N . LYS A 1 136 ? 11.383 -22.168 35.698 1.00 36.64 136 LYS A N 1
ATOM 1048 C CA . LYS A 1 136 ? 12.356 -22.225 34.611 1.00 32.89 136 LYS A CA 1
ATOM 1049 C C . LYS A 1 136 ? 13.145 -20.922 34.501 1.00 32.45 136 LYS A C 1
ATOM 1050 O O . LYS A 1 136 ? 14.378 -20.936 34.446 1.00 32.86 136 LYS A O 1
ATOM 1056 N N . PHE A 1 137 ? 12.435 -19.795 34.477 1.00 29.34 137 PHE A N 1
ATOM 1057 C CA . PHE A 1 137 ? 13.100 -18.504 34.353 1.00 28.15 137 PHE A CA 1
ATOM 1058 C C . PHE A 1 137 ? 13.877 -18.166 35.622 1.00 31.80 137 PHE A C 1
ATOM 1059 O O . PHE A 1 137 ? 14.998 -17.646 35.559 1.00 26.94 137 PHE A O 1
ATOM 1067 N N . LYS A 1 138 ? 13.268 -18.459 36.767 1.00 26.42 138 LYS A N 1
ATOM 1068 C CA . LYS A 1 138 ? 13.883 -18.198 38.059 1.00 34.55 138 LYS A CA 1
ATOM 1069 C C . LYS A 1 138 ? 15.168 -18.992 38.234 1.00 24.20 138 LYS A C 1
ATOM 1070 O O . LYS A 1 138 ? 16.121 -18.494 38.824 1.00 31.43 138 LYS A O 1
ATOM 1076 N N . THR A 1 139 ? 15.193 -20.217 37.713 1.00 26.30 139 THR A N 1
ATOM 1077 C CA . THR A 1 139 ? 16.399 -21.038 37.770 1.00 34.19 139 THR A CA 1
ATOM 1078 C C . THR A 1 139 ? 17.445 -20.586 36.743 1.00 38.51 139 THR A C 1
ATOM 1079 O O . THR A 1 139 ? 18.635 -20.495 37.062 1.00 38.26 139 THR A O 1
ATOM 1083 N N . LEU A 1 140 ? 17.001 -20.286 35.521 1.00 36.94 140 LEU A N 1
ATOM 1084 C CA . LEU A 1 140 ? 17.893 -19.752 34.483 1.00 26.68 140 LEU A CA 1
ATOM 1085 C C . LEU A 1 140 ? 18.570 -18.467 34.927 1.00 20.27 140 LEU A C 1
ATOM 1086 O O . LEU A 1 140 ? 19.661 -18.137 34.458 1.00 24.34 140 LEU A O 1
ATOM 1091 N N . SER A 1 141 ? 17.915 -17.743 35.829 1.00 19.87 141 SER A N 1
ATOM 1092 C CA A SER A 1 141 ? 18.431 -16.443 36.251 0.44 26.26 141 SER A CA 1
ATOM 1093 C CA B SER A 1 141 ? 18.370 -16.437 36.300 0.56 26.25 141 SER A CA 1
ATOM 1094 C C . SER A 1 141 ? 19.355 -16.517 37.468 1.00 29.65 141 SER A C 1
ATOM 1095 O O . SER A 1 141 ? 19.805 -15.491 37.973 1.00 26.85 141 SER A O 1
ATOM 1100 N N . ARG A 1 142 ? 19.656 -17.729 37.921 1.00 32.08 142 ARG A N 1
ATOM 1101 C CA . ARG A 1 142 ? 20.563 -17.893 39.052 1.00 40.19 142 ARG A CA 1
ATOM 1102 C C . ARG A 1 142 ? 22.007 -17.847 38.583 1.00 33.90 142 ARG A C 1
ATOM 1103 O O . ARG A 1 142 ? 22.343 -18.428 37.551 1.00 36.98 142 ARG A O 1
ATOM 1111 N N . PRO A 1 143 ? 22.863 -17.152 39.346 1.00 29.46 143 PRO A N 1
ATOM 1112 C CA . PRO A 1 143 ? 24.293 -17.039 39.041 1.00 32.40 143 PRO A CA 1
ATOM 1113 C C . PRO A 1 143 ? 24.989 -18.383 39.195 1.00 32.42 143 PRO A C 1
ATOM 1114 O O . PRO A 1 143 ? 24.435 -19.286 39.821 1.00 29.15 143 PRO A O 1
ATOM 1118 N N . ALA A 1 144 ? 26.180 -18.519 38.621 1.00 32.14 144 ALA A N 1
ATOM 1119 C CA . ALA A 1 144 ? 27.028 -19.667 38.913 1.00 37.55 144 ALA A CA 1
ATOM 1120 C C . ALA A 1 144 ? 27.958 -19.310 40.068 1.00 25.20 144 ALA A C 1
ATOM 1121 O O . ALA A 1 144 ? 28.230 -18.135 40.325 1.00 29.74 144 ALA A O 1
ATOM 1123 N N . ALA A 1 145 ? 28.446 -20.323 40.768 1.00 27.32 145 ALA A N 1
ATOM 1124 C CA . ALA A 1 145 ? 29.394 -20.091 41.843 1.00 27.57 145 ALA A CA 1
ATOM 1125 C C . ALA A 1 145 ? 30.706 -19.580 41.252 1.00 24.37 145 ALA A C 1
ATOM 1126 O O . ALA A 1 145 ? 31.134 -20.036 40.191 1.00 22.15 145 ALA A O 1
ATOM 1128 N N . LYS A 1 146 ? 31.335 -18.629 41.932 1.00 26.61 146 LYS A N 1
ATOM 1129 C CA . LYS A 1 146 ? 32.652 -18.162 41.522 1.00 26.23 146 LYS A CA 1
ATOM 1130 C C . LYS A 1 146 ? 33.711 -18.782 42.428 1.00 22.93 146 LYS A C 1
ATOM 1131 O O . LYS A 1 146 ? 33.923 -18.334 43.555 1.00 24.80 146 LYS A O 1
ATOM 1137 N N . LEU A 1 147 ? 34.346 -19.841 41.938 1.00 20.72 147 LEU A N 1
ATOM 1138 C CA . LEU A 1 147 ? 35.324 -20.571 42.724 1.00 22.73 147 LEU A CA 1
ATOM 1139 C C . LEU A 1 147 ? 36.624 -19.785 42.816 1.00 25.37 147 LEU A C 1
ATOM 1140 O O . LEU A 1 147 ? 37.023 -19.103 41.867 1.00 22.02 147 LEU A O 1
ATOM 1145 N N . ASN A 1 148 ? 37.282 -19.871 43.965 1.00 22.25 148 ASN A N 1
ATOM 1146 C CA . ASN A 1 148 ? 38.551 -19.175 44.157 1.00 21.56 148 ASN A CA 1
ATOM 1147 C C . ASN A 1 148 ? 39.404 -19.841 45.233 1.00 24.44 148 ASN A C 1
ATOM 1148 O O . ASN A 1 148 ? 39.049 -20.922 45.722 1.00 23.58 148 ASN A O 1
ATOM 1154 N N . SER B 1 12 ? 22.843 6.826 -0.792 1.00 37.11 12 SER B N 1
ATOM 1155 C CA . SER B 1 12 ? 22.851 5.817 -1.856 1.00 36.26 12 SER B CA 1
ATOM 1156 C C . SER B 1 12 ? 21.638 5.987 -2.772 1.00 43.96 12 SER B C 1
ATOM 1157 O O . SER B 1 12 ? 20.492 5.849 -2.337 1.00 42.96 12 SER B O 1
ATOM 1160 N N . GLN B 1 13 ? 21.895 6.287 -4.043 1.00 41.96 13 GLN B N 1
ATOM 1161 C CA . GLN B 1 13 ? 20.820 6.644 -4.964 1.00 35.16 13 GLN B CA 1
ATOM 1162 C C . GLN B 1 13 ? 20.130 5.419 -5.557 1.00 37.29 13 GLN B C 1
ATOM 1163 O O . GLN B 1 13 ? 20.788 4.460 -5.967 1.00 28.24 13 GLN B O 1
ATOM 1169 N N . PRO B 1 14 ? 18.790 5.449 -5.595 1.00 32.18 14 PRO B N 1
ATOM 1170 C CA . PRO B 1 14 ? 18.023 4.309 -6.106 1.00 21.14 14 PRO B CA 1
ATOM 1171 C C . PRO B 1 14 ? 18.216 4.120 -7.615 1.00 23.21 14 PRO B C 1
ATOM 1172 O O . PRO B 1 14 ? 18.297 5.102 -8.366 1.00 22.10 14 PRO B O 1
ATOM 1176 N N . THR B 1 15 ? 18.287 2.869 -8.060 1.00 21.85 15 THR B N 1
ATOM 1177 C CA . THR B 1 15 ? 18.331 2.587 -9.492 1.00 21.64 15 THR B CA 1
ATOM 1178 C C . THR B 1 15 ? 16.967 2.841 -10.105 1.00 20.40 15 THR B C 1
ATOM 1179 O O . THR B 1 15 ? 15.971 2.970 -9.377 1.00 21.51 15 THR B O 1
ATOM 1183 N N . LEU B 1 16 ? 16.917 2.888 -11.440 1.00 18.13 16 LEU B N 1
ATOM 1184 C CA . LEU B 1 16 ? 15.655 3.061 -12.159 1.00 18.69 16 LEU B CA 1
ATOM 1185 C C . LEU B 1 16 ? 14.620 2.009 -11.764 1.00 21.10 16 LEU B C 1
ATOM 1186 O O . LEU B 1 16 ? 13.444 2.323 -11.520 1.00 18.51 16 LEU B O 1
ATOM 1191 N N . GLU B 1 17 ? 15.055 0.755 -11.709 1.00 19.81 17 GLU B N 1
ATOM 1192 C CA A GLU B 1 17 ? 14.101 -0.309 -11.418 0.44 22.19 17 GLU B CA 1
ATOM 1193 C CA B GLU B 1 17 ? 14.193 -0.383 -11.390 0.56 22.24 17 GLU B CA 1
ATOM 1194 C C . GLU B 1 17 ? 13.659 -0.319 -9.952 1.00 18.89 17 GLU B C 1
ATOM 1195 O O . GLU B 1 17 ? 12.545 -0.741 -9.658 1.00 16.72 17 GLU B O 1
ATOM 1206 N N . GLU B 1 18 ? 14.487 0.193 -9.045 1.00 20.58 18 GLU B N 1
ATOM 1207 C CA . GLU B 1 18 ? 14.054 0.368 -7.655 1.00 20.24 18 GLU B CA 1
ATOM 1208 C C . GLU B 1 18 ? 12.946 1.418 -7.592 1.00 16.19 18 GLU B C 1
ATOM 1209 O O . GLU B 1 18 ? 11.894 1.200 -6.969 1.00 16.20 18 GLU B O 1
ATOM 1215 N N . ILE B 1 19 ? 13.177 2.556 -8.241 1.00 19.69 19 ILE B N 1
ATOM 1216 C CA . ILE B 1 19 ? 12.147 3.586 -8.368 1.00 20.14 19 ILE B CA 1
ATOM 1217 C C . ILE B 1 19 ? 10.845 3.014 -8.943 1.00 17.44 19 ILE B C 1
ATOM 1218 O O . ILE B 1 19 ? 9.766 3.239 -8.395 1.00 17.70 19 ILE B O 1
ATOM 1223 N N . ARG B 1 20 ? 10.941 2.265 -10.041 1.00 17.98 20 ARG B N 1
ATOM 1224 C CA . ARG B 1 20 ? 9.747 1.720 -10.687 1.00 17.42 20 ARG B CA 1
ATOM 1225 C C . ARG B 1 20 ? 9.036 0.643 -9.868 1.00 14.80 20 ARG B C 1
ATOM 1226 O O . ARG B 1 20 ? 7.832 0.418 -10.034 1.00 16.71 20 ARG B O 1
ATOM 1234 N N . SER B 1 21 ? 9.779 -0.023 -8.996 1.00 14.55 21 SER B N 1
ATOM 1235 C CA . SER B 1 21 ? 9.174 -0.967 -8.055 1.00 13.56 21 SER B CA 1
ATOM 1236 C C . SER B 1 21 ? 8.271 -0.262 -7.032 1.00 13.51 21 SER B C 1
ATOM 1237 O O . SER B 1 21 ? 7.299 -0.860 -6.560 1.00 13.61 21 SER B O 1
ATOM 1240 N N . TRP B 1 22 ? 8.560 1.001 -6.694 1.00 14.98 22 TRP B N 1
ATOM 1241 C CA . TRP B 1 22 ? 7.674 1.750 -5.780 1.00 12.80 22 TRP B CA 1
ATOM 1242 C C . TRP B 1 22 ? 6.269 1.879 -6.369 1.00 11.29 22 TRP B C 1
ATOM 1243 O O . TRP B 1 22 ? 5.289 2.037 -5.636 1.00 16.14 22 TRP B O 1
ATOM 1254 N N . GLY B 1 23 ? 6.172 1.812 -7.692 1.00 16.68 23 GLY B N 1
ATOM 1255 C CA . GLY B 1 23 ? 4.904 2.012 -8.372 1.00 16.47 23 GLY B CA 1
ATOM 1256 C C . GLY B 1 23 ? 4.113 0.734 -8.491 1.00 19.40 23 GLY B C 1
ATOM 1257 O O . GLY B 1 23 ? 2.950 0.746 -8.891 1.00 16.57 23 GLY B O 1
ATOM 1258 N N . LYS B 1 24 ? 4.738 -0.382 -8.137 1.00 15.99 24 LYS B N 1
ATOM 1259 C CA . LYS B 1 24 ? 4.063 -1.663 -8.235 1.00 13.20 24 LYS B CA 1
ATOM 1260 C C . LYS B 1 24 ? 3.606 -2.114 -6.865 1.00 21.50 24 LYS B C 1
ATOM 1261 O O . LYS B 1 24 ? 2.718 -2.957 -6.735 1.00 17.51 24 LYS B O 1
ATOM 1267 N N . SER B 1 25 ? 4.213 -1.545 -5.835 1.00 15.71 25 SER B N 1
ATOM 1268 C CA . SER B 1 25 ? 3.950 -1.996 -4.479 1.00 15.50 25 SER B CA 1
ATOM 1269 C C . SER B 1 25 ? 4.235 -0.900 -3.459 1.00 10.77 25 SER B C 1
ATOM 1270 O O . SER B 1 25 ? 5.327 -0.337 -3.455 1.00 13.55 25 SER B O 1
ATOM 1273 N N . PHE B 1 26 ? 3.261 -0.602 -2.596 1.00 12.77 26 PHE B N 1
ATOM 1274 C CA . PHE B 1 26 ? 3.452 0.362 -1.505 1.00 8.33 26 PHE B CA 1
ATOM 1275 C C . PHE B 1 26 ? 4.436 -0.196 -0.498 1.00 8.69 26 PHE B C 1
ATOM 1276 O O . PHE B 1 26 ? 5.190 0.552 0.144 1.00 8.97 26 PHE B O 1
ATOM 1284 N N . ASP B 1 27 ? 4.452 -1.518 -0.338 1.00 7.78 27 ASP B N 1
ATOM 1285 C CA . ASP B 1 27 ? 5.384 -2.107 0.616 1.00 7.42 27 ASP B CA 1
ATOM 1286 C C . ASP B 1 27 ? 6.836 -1.923 0.144 1.00 8.40 27 ASP B C 1
ATOM 1287 O O . ASP B 1 27 ? 7.726 -1.652 0.960 1.00 13.55 27 ASP B O 1
ATOM 1292 N N . LYS B 1 28 ? 7.077 -2.062 -1.164 1.00 9.31 28 LYS B N 1
ATOM 1293 C CA . LYS B 1 28 ? 8.400 -1.767 -1.752 1.00 9.56 28 LYS B CA 1
ATOM 1294 C C . LYS B 1 28 ? 8.811 -0.304 -1.537 1.00 12.80 28 LYS B C 1
ATOM 1295 O O . LYS B 1 28 ? 9.980 -0.004 -1.260 1.00 13.02 28 LYS B O 1
ATOM 1301 N N . LEU B 1 29 ? 7.859 0.611 -1.695 1.00 12.04 29 LEU B N 1
ATOM 1302 C CA . LEU B 1 29 ? 8.150 2.037 -1.487 1.00 12.26 29 LEU B CA 1
ATOM 1303 C C . LEU B 1 29 ? 8.542 2.259 -0.027 1.00 12.60 29 LEU B C 1
ATOM 1304 O O . LEU B 1 29 ? 9.535 2.918 0.267 1.00 13.16 29 LEU B O 1
ATOM 1309 N N . MET B 1 30 ? 7.751 1.703 0.885 1.00 11.78 30 MET B N 1
ATOM 1310 C CA . MET B 1 30 ? 7.912 1.972 2.314 1.00 10.45 30 MET B CA 1
ATOM 1311 C C . MET B 1 30 ? 9.095 1.233 2.943 1.00 14.55 30 MET B C 1
ATOM 1312 O O . MET B 1 30 ? 9.450 1.491 4.094 1.00 19.83 30 MET B O 1
ATOM 1317 N N . LYS B 1 31 ? 9.705 0.324 2.185 1.00 7.83 31 LYS B N 1
ATOM 1318 C CA . LYS B 1 31 ? 10.923 -0.362 2.625 1.00 13.76 31 LYS B CA 1
ATOM 1319 C C . LYS B 1 31 ? 12.185 0.384 2.208 1.00 15.29 31 LYS B C 1
ATOM 1320 O O . LYS B 1 31 ? 13.286 -0.008 2.560 1.00 15.15 31 LYS B O 1
ATOM 1326 N N . SER B 1 32 ? 12.018 1.474 1.466 1.00 14.51 32 SER B N 1
ATOM 1327 C CA . SER B 1 32 ? 13.148 2.173 0.855 1.00 19.68 32 SER B CA 1
ATOM 1328 C C . SER B 1 32 ? 13.331 3.539 1.489 1.00 15.19 32 SER B C 1
ATOM 1329 O O . SER B 1 32 ? 12.368 4.305 1.599 1.00 13.99 32 SER B O 1
ATOM 1332 N N . THR B 1 33 ? 14.550 3.860 1.907 1.00 14.00 33 THR B N 1
ATOM 1333 C CA . THR B 1 33 ? 14.788 5.185 2.483 1.00 15.79 33 THR B CA 1
ATOM 1334 C C . THR B 1 33 ? 14.477 6.273 1.448 1.00 11.06 33 THR B C 1
ATOM 1335 O O . THR B 1 33 ? 13.857 7.300 1.756 1.00 17.26 33 THR B O 1
ATOM 1339 N N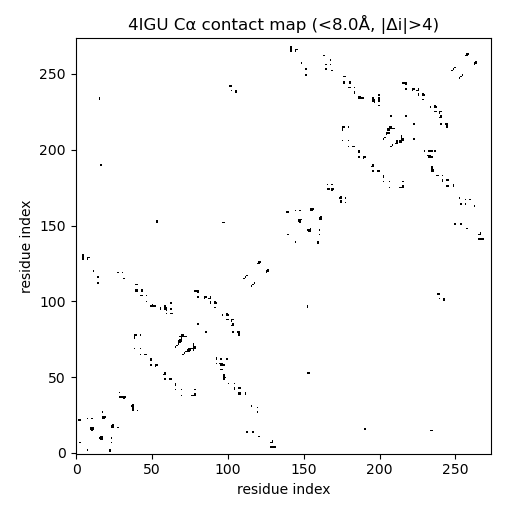 . ALA B 1 34 ? 14.895 6.033 0.216 1.00 12.42 34 ALA B N 1
ATOM 1340 C CA . ALA B 1 34 ? 14.641 6.952 -0.885 1.00 14.09 34 ALA B CA 1
ATOM 1341 C C . ALA B 1 34 ? 13.148 7.074 -1.162 1.00 18.41 34 ALA B C 1
ATOM 1342 O O . ALA B 1 34 ? 12.613 8.183 -1.270 1.00 14.17 34 ALA B O 1
ATOM 1344 N N . GLY B 1 35 ? 12.484 5.927 -1.302 1.00 12.91 35 GLY B N 1
ATOM 1345 C CA . GLY B 1 35 ? 11.062 5.892 -1.597 1.00 10.45 35 GLY B CA 1
ATOM 1346 C C . GLY B 1 35 ? 10.286 6.648 -0.544 1.00 11.50 35 GLY B C 1
ATOM 1347 O O . GLY B 1 35 ? 9.411 7.469 -0.868 1.00 9.78 35 GLY B O 1
ATOM 1348 N N . ARG B 1 36 ? 10.629 6.398 0.718 1.00 12.25 36 ARG B N 1
ATOM 1349 C CA . ARG B 1 36 ? 9.977 7.076 1.822 1.00 9.33 36 ARG B CA 1
ATOM 1350 C C . ARG B 1 36 ? 10.174 8.581 1.748 1.00 11.99 36 ARG B C 1
ATOM 1351 O O . ARG B 1 36 ? 9.249 9.329 2.025 1.00 9.07 36 ARG B O 1
ATOM 1359 N N . LYS B 1 37 ? 11.368 9.019 1.360 1.00 11.89 37 LYS B N 1
ATOM 1360 C CA . LYS B 1 37 ? 11.647 10.454 1.229 1.00 12.08 37 LYS B CA 1
ATOM 1361 C C . LYS B 1 37 ? 10.870 11.114 0.093 1.00 10.26 37 LYS B C 1
ATOM 1362 O O . LYS B 1 37 ? 10.291 12.193 0.275 1.00 9.02 37 LYS B O 1
ATOM 1368 N N . VAL B 1 38 ? 10.873 10.483 -1.082 1.00 10.41 38 VAL B N 1
ATOM 1369 C CA . VAL B 1 38 ? 10.148 11.026 -2.228 1.00 12.32 38 VAL B CA 1
ATOM 1370 C C . VAL B 1 38 ? 8.648 11.081 -1.930 1.00 12.37 38 VAL B C 1
ATOM 1371 O O . VAL B 1 38 ? 7.972 12.054 -2.264 1.00 11.47 38 VAL B O 1
ATOM 1375 N N . PHE B 1 39 ? 8.141 10.040 -1.286 1.00 9.86 39 PHE B N 1
ATOM 1376 C CA . PHE B 1 39 ? 6.750 10.012 -0.845 1.00 11.93 39 PHE B CA 1
ATOM 1377 C C . PHE B 1 39 ? 6.498 11.085 0.219 1.00 10.81 39 PHE B C 1
ATOM 1378 O O . PHE B 1 39 ? 5.459 11.760 0.207 1.00 11.15 39 PHE B O 1
ATOM 1386 N N . GLN B 1 40 ? 7.442 11.249 1.141 1.00 10.78 40 GLN B N 1
ATOM 1387 C CA . GLN B 1 40 ? 7.309 12.295 2.156 1.00 8.57 40 GLN B CA 1
ATOM 1388 C C . GLN B 1 40 ? 7.229 13.680 1.510 1.00 13.56 40 GLN B C 1
ATOM 1389 O O . GLN B 1 40 ? 6.434 14.524 1.936 1.00 10.12 40 GLN B O 1
ATOM 1395 N N . ASN B 1 41 ? 8.032 13.917 0.472 1.00 9.69 41 ASN B N 1
ATOM 1396 C CA . ASN B 1 41 ? 7.985 15.209 -0.220 1.00 16.59 41 ASN B CA 1
ATOM 1397 C C . ASN B 1 41 ? 6.617 15.458 -0.834 1.00 11.23 41 ASN B C 1
ATOM 1398 O O . ASN B 1 41 ? 6.095 16.581 -0.803 1.00 7.87 41 ASN B O 1
ATOM 1403 N N . PHE B 1 42 ? 6.025 14.394 -1.364 1.00 8.08 42 PHE B N 1
ATOM 1404 C CA . PHE B 1 42 ? 4.687 14.470 -1.938 1.00 11.07 42 PHE B CA 1
ATOM 1405 C C . PHE B 1 42 ? 3.643 14.806 -0.871 1.00 9.59 42 PHE B C 1
ATOM 1406 O O . PHE B 1 42 ? 2.778 15.661 -1.078 1.00 11.38 42 PHE B O 1
ATOM 1414 N N . LEU B 1 43 ? 3.719 14.137 0.277 1.00 7.56 43 LEU B N 1
ATOM 1415 C CA . LEU B 1 43 ? 2.750 14.373 1.344 1.00 11.41 43 LEU B CA 1
ATOM 1416 C C . LEU B 1 43 ? 2.868 15.804 1.877 1.00 10.29 43 LEU B C 1
ATOM 1417 O O . LEU B 1 43 ? 1.871 16.427 2.259 1.00 9.24 43 LEU B O 1
ATOM 1422 N N . ARG B 1 44 ? 4.086 16.331 1.905 1.00 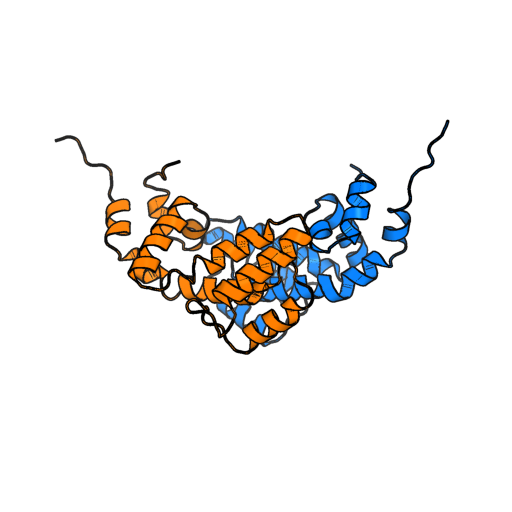10.01 44 ARG B N 1
ATOM 1423 C CA . ARG B 1 44 ? 4.258 17.703 2.378 1.00 9.81 44 ARG B CA 1
ATOM 1424 C C . ARG B 1 44 ? 3.559 18.668 1.422 1.00 12.75 44 ARG B C 1
ATOM 1425 O O . ARG B 1 44 ? 2.936 19.666 1.852 1.00 13.33 44 ARG B O 1
ATOM 1433 N N . SER B 1 45 ? 3.618 18.366 0.126 1.00 11.29 45 SER B N 1
ATOM 1434 C CA . SER B 1 45 ? 2.972 19.231 -0.861 1.00 14.26 45 SER B CA 1
ATOM 1435 C C . SER B 1 45 ? 1.442 19.104 -0.800 1.00 17.89 45 SER B C 1
ATOM 1436 O O . SER B 1 45 ? 0.714 20.005 -1.235 1.00 10.84 45 SER B O 1
ATOM 1439 N N . GLU B 1 46 ? 0.967 17.986 -0.256 1.00 11.64 46 GLU B N 1
ATOM 1440 C CA . GLU B 1 46 ? -0.462 17.705 -0.127 1.00 10.25 46 GLU B CA 1
ATOM 1441 C C . GLU B 1 46 ? -0.961 17.984 1.279 1.00 13.35 46 GLU B C 1
ATOM 1442 O O . GLU B 1 46 ? -2.127 17.755 1.587 1.00 14.32 46 GLU B O 1
ATOM 1448 N N . PHE B 1 47 ? -0.061 18.455 2.136 1.00 10.67 47 PHE B N 1
ATOM 1449 C CA . PHE B 1 47 ? -0.383 18.771 3.527 1.00 13.79 47 PHE B CA 1
ATOM 1450 C C . PHE B 1 47 ? -0.897 17.609 4.361 1.00 15.09 47 PHE B C 1
ATOM 1451 O O . PHE B 1 47 ? -1.865 17.751 5.099 1.00 17.52 47 PHE B O 1
ATOM 1459 N N . SER B 1 48 ? -0.238 16.459 4.255 1.00 13.43 48 SER B N 1
ATOM 1460 C CA . SER B 1 48 ? -0.514 15.357 5.166 1.00 14.33 48 SER B CA 1
ATOM 1461 C C . SER B 1 48 ? 0.802 14.714 5.560 1.00 15.76 48 SER B C 1
ATOM 1462 O O . SER B 1 48 ? 0.865 13.497 5.743 1.00 12.29 48 SER B O 1
ATOM 1465 N N . GLU B 1 49 ? 1.853 15.531 5.670 1.00 14.27 49 GLU B N 1
ATOM 1466 C CA . GLU B 1 49 ? 3.195 15.032 5.997 1.00 13.90 49 GLU B CA 1
ATOM 1467 C C . GLU B 1 49 ? 3.252 14.405 7.393 1.00 12.14 49 GLU B C 1
ATOM 1468 O O . GLU B 1 49 ? 4.099 13.548 7.666 1.00 11.26 49 GLU B O 1
ATOM 1474 N N . GLU B 1 50 ? 2.347 14.823 8.276 1.00 9.71 50 GLU B N 1
ATOM 1475 C CA . GLU B 1 50 ? 2.341 14.307 9.637 1.00 9.75 50 GLU B CA 1
ATOM 1476 C C . GLU B 1 50 ? 2.078 12.798 9.666 1.00 13.33 50 GLU B C 1
ATOM 1477 O O . GLU B 1 50 ? 2.517 12.110 10.591 1.00 12.46 50 GLU B O 1
ATOM 1483 N N . ASN B 1 51 ? 1.378 12.279 8.653 1.00 11.07 51 ASN B N 1
ATOM 1484 C CA . ASN B 1 51 ? 1.101 10.850 8.607 1.00 11.28 51 ASN B CA 1
ATOM 1485 C C . ASN B 1 51 ? 2.387 10.034 8.470 1.00 10.88 51 ASN B C 1
ATOM 1486 O O . ASN B 1 51 ? 2.580 9.047 9.186 1.00 11.69 51 ASN B O 1
ATOM 1491 N N . ILE B 1 52 ? 3.277 10.429 7.565 1.00 11.02 52 ILE B N 1
ATOM 1492 C CA A ILE B 1 52 ? 4.511 9.661 7.399 0.46 13.19 52 ILE B CA 1
ATOM 1493 C CA B ILE B 1 52 ? 4.526 9.694 7.370 0.54 13.16 52 ILE B CA 1
ATOM 1494 C C . ILE B 1 52 ? 5.519 9.971 8.498 1.00 12.90 52 ILE B C 1
ATOM 1495 O O . ILE B 1 52 ? 6.303 9.110 8.882 1.00 9.82 52 ILE B O 1
ATOM 1504 N N . LEU B 1 53 ? 5.472 11.184 9.037 1.00 15.76 53 LEU B N 1
ATOM 1505 C CA . LEU B 1 53 ? 6.368 11.549 10.135 1.00 12.84 53 LEU B CA 1
ATOM 1506 C C . LEU B 1 53 ? 5.995 10.769 11.396 1.00 14.23 53 LEU B C 1
ATOM 1507 O O . LEU B 1 53 ? 6.865 10.276 12.108 1.00 10.39 53 LEU B O 1
ATOM 1512 N N . PHE B 1 54 ? 4.695 10.638 11.658 1.00 12.82 54 PHE B N 1
ATOM 1513 C CA . PHE B 1 54 ? 4.241 9.826 12.771 1.00 10.88 54 PHE B CA 1
ATOM 1514 C C . PHE B 1 54 ? 4.637 8.375 12.535 1.00 13.09 54 PHE B C 1
ATOM 1515 O O . PHE B 1 54 ? 5.129 7.706 13.446 1.00 11.08 54 PHE B O 1
ATOM 1523 N N . TRP B 1 55 ? 4.449 7.890 11.310 1.00 11.20 55 TRP B N 1
ATOM 1524 C CA . TRP B 1 55 ? 4.773 6.500 11.005 1.00 12.03 55 TRP B CA 1
ATOM 1525 C C . TRP B 1 55 ? 6.265 6.216 11.216 1.00 12.55 55 TRP B C 1
ATOM 1526 O O . TRP B 1 55 ? 6.638 5.191 11.815 1.00 10.59 55 TRP B O 1
ATOM 1537 N N . LEU B 1 56 ? 7.118 7.128 10.754 1.00 13.34 56 LEU B N 1
ATOM 1538 C CA . LEU B 1 56 ? 8.565 6.995 10.973 1.00 10.91 56 LEU B CA 1
ATOM 1539 C C . LEU B 1 56 ? 8.933 7.007 12.460 1.00 12.62 56 LEU B C 1
ATOM 1540 O O . LEU B 1 56 ? 9.816 6.266 12.902 1.00 14.32 56 LEU B O 1
ATOM 1545 N N . ALA B 1 57 ? 8.269 7.854 13.238 1.00 10.58 57 ALA B N 1
ATOM 1546 C CA . ALA B 1 57 ? 8.581 7.934 14.662 1.00 10.67 57 ALA B CA 1
ATOM 1547 C C . ALA B 1 57 ? 8.221 6.636 15.393 1.00 11.92 57 ALA B C 1
ATOM 1548 O O . ALA B 1 57 ? 8.916 6.234 16.321 1.00 13.66 57 ALA B O 1
ATOM 1550 N N . CYS B 1 58 ? 7.123 5.992 14.998 1.00 14.75 58 CYS B N 1
ATOM 1551 C CA . CYS B 1 58 ? 6.750 4.702 15.577 1.00 10.06 58 CYS B CA 1
ATOM 1552 C C . CYS B 1 58 ? 7.768 3.609 15.217 1.00 14.53 58 CYS B C 1
ATOM 1553 O O . CYS B 1 58 ? 8.043 2.709 16.014 1.00 20.13 58 CYS B O 1
ATOM 1556 N N . GLU B 1 59 ? 8.312 3.683 14.007 1.00 13.29 59 GLU B N 1
ATOM 1557 C CA . GLU B 1 59 ? 9.330 2.736 13.561 1.00 19.28 59 GLU B CA 1
ATOM 1558 C C . GLU B 1 59 ? 10.585 2.940 14.381 1.00 18.54 59 GLU B C 1
ATOM 1559 O O . GLU B 1 59 ? 11.188 1.984 14.854 1.00 18.42 59 GLU B O 1
ATOM 1565 N N . ASP B 1 60 ? 10.952 4.204 14.561 1.00 14.25 60 ASP B N 1
ATOM 1566 C CA . ASP B 1 60 ? 12.066 4.580 15.411 1.00 17.33 60 ASP B CA 1
ATOM 1567 C C . ASP B 1 60 ? 11.876 4.063 16.837 1.00 21.99 60 ASP B C 1
ATOM 1568 O O . ASP B 1 60 ? 12.784 3.444 17.408 1.00 24.36 60 ASP B O 1
ATOM 1573 N N . LEU B 1 61 ? 10.695 4.296 17.408 1.00 13.77 61 LEU B N 1
ATOM 1574 C CA . LEU B 1 61 ? 10.417 3.852 18.770 1.00 14.09 61 LEU B CA 1
ATOM 1575 C C . LEU B 1 61 ? 10.625 2.345 18.924 1.00 22.20 61 LEU B C 1
ATOM 1576 O O . LEU B 1 61 ? 11.173 1.887 19.932 1.00 24.40 61 LEU B O 1
ATOM 1581 N N . LYS B 1 62 ? 10.204 1.578 17.920 1.00 18.87 62 LYS B N 1
ATOM 1582 C CA . LYS B 1 62 ? 10.293 0.114 18.003 1.00 25.51 62 LYS B CA 1
ATOM 1583 C C . LYS B 1 62 ? 11.737 -0.389 18.020 1.00 23.05 62 LYS B C 1
ATOM 1584 O O . LYS B 1 62 ? 12.007 -1.488 18.516 1.00 32.76 62 LYS B O 1
ATOM 1590 N N . LYS B 1 63 ? 12.658 0.423 17.497 1.00 24.27 63 LYS B N 1
ATOM 1591 C CA . LYS B 1 63 ? 14.092 0.111 17.517 1.00 26.79 63 LYS B CA 1
ATOM 1592 C C . LYS B 1 63 ? 14.758 0.451 18.847 1.00 30.58 63 LYS B C 1
ATOM 1593 O O . LYS B 1 63 ? 15.885 0.026 19.112 1.00 28.63 63 LYS B O 1
ATOM 1599 N N . GLU B 1 64 ? 14.074 1.235 19.675 1.00 24.11 64 GLU B N 1
ATOM 1600 C CA . GLU B 1 64 ? 14.687 1.766 20.890 1.00 24.52 64 GLU B CA 1
ATOM 1601 C C . GLU B 1 64 ? 14.955 0.662 21.906 1.00 30.91 64 GLU B C 1
ATOM 1602 O O . GLU B 1 64 ? 14.071 -0.149 22.205 1.00 30.57 64 GLU B O 1
ATOM 1608 N N . ASN B 1 65 ? 16.176 0.631 22.433 1.00 28.74 65 ASN B N 1
ATOM 1609 C CA . ASN B 1 65 ? 16.572 -0.429 23.356 1.00 25.77 65 ASN B CA 1
ATOM 1610 C C . ASN B 1 65 ? 16.756 -0.021 24.819 1.00 29.93 65 ASN B C 1
ATOM 1611 O O . ASN B 1 65 ? 17.004 -0.877 25.664 1.00 31.89 65 ASN B O 1
ATOM 1616 N N . SER B 1 66 ? 16.648 1.270 25.124 1.00 34.19 66 SER B N 1
ATOM 1617 C CA . SER B 1 66 ? 16.702 1.707 26.521 1.00 36.72 66 SER B CA 1
ATOM 1618 C C . SER B 1 66 ? 15.347 2.248 26.996 1.00 36.73 66 SER B C 1
ATOM 1619 O O . SER B 1 66 ? 14.699 3.022 26.290 1.00 35.79 66 SER B O 1
ATOM 1622 N N . PRO B 1 67 ? 14.919 1.837 28.202 1.00 36.51 67 PRO B N 1
ATOM 1623 C CA . PRO B 1 67 ? 13.577 2.128 28.715 1.00 34.38 67 PRO B CA 1
ATOM 1624 C C . PRO B 1 67 ? 13.347 3.624 28.893 1.00 40.26 67 PRO B C 1
ATOM 1625 O O . PRO B 1 67 ? 12.260 4.116 28.586 1.00 37.07 67 PRO B O 1
ATOM 1629 N N . GLU B 1 68 ? 14.358 4.330 29.389 1.00 35.81 68 GLU B N 1
ATOM 1630 C CA . GLU B 1 68 ? 14.240 5.760 29.647 1.00 43.32 68 GLU B CA 1
ATOM 1631 C C . GLU B 1 68 ? 14.078 6.538 28.337 1.00 40.27 68 GLU B C 1
ATOM 1632 O O . GLU B 1 68 ? 13.410 7.582 28.291 1.00 35.41 68 GLU B O 1
ATOM 1638 N N . LEU B 1 69 ? 14.675 6.018 27.268 1.00 29.05 69 LEU B N 1
ATOM 1639 C CA . LEU B 1 69 ? 14.460 6.594 25.947 1.00 32.69 69 LEU B CA 1
ATOM 1640 C C . LEU B 1 69 ? 13.138 6.109 25.354 1.00 27.96 69 LEU B C 1
ATOM 1641 O O . LEU B 1 69 ? 12.577 6.770 24.485 1.00 32.17 69 LEU B O 1
ATOM 1646 N N . VAL B 1 70 ? 12.646 4.960 25.816 1.00 26.92 70 VAL B N 1
ATOM 1647 C CA . VAL B 1 70 ? 11.343 4.464 25.371 1.00 26.17 70 VAL B CA 1
ATOM 1648 C C . VAL B 1 70 ? 10.234 5.390 25.856 1.00 26.42 70 VAL B C 1
ATOM 1649 O O . VAL B 1 70 ? 9.369 5.790 25.077 1.00 21.70 70 VAL B O 1
ATOM 1653 N N . GLU B 1 71 ? 10.283 5.743 27.139 1.00 26.58 71 GLU B N 1
ATOM 1654 C CA . GLU B 1 71 ? 9.244 6.553 27.772 1.00 27.21 71 GLU B CA 1
ATOM 1655 C C . GLU B 1 71 ? 9.241 7.978 27.218 1.00 21.67 71 GLU B C 1
ATOM 1656 O O . GLU B 1 71 ? 8.181 8.563 26.978 1.00 21.58 71 GLU B O 1
ATOM 1662 N N . GLU B 1 72 ? 10.434 8.530 27.018 1.00 20.01 72 GLU B N 1
ATOM 1663 C CA . GLU B 1 72 ? 10.598 9.881 26.495 1.00 22.43 72 GLU B CA 1
ATOM 1664 C C . GLU B 1 72 ? 10.272 9.962 25.004 1.00 24.26 72 GLU B C 1
ATOM 1665 O O . GLU B 1 72 ? 9.655 10.926 24.545 1.00 19.66 72 GLU B O 1
ATOM 1671 N N . LYS B 1 73 ? 10.698 8.963 24.237 1.00 20.09 73 LYS B N 1
ATOM 1672 C CA . LYS B 1 73 ? 10.341 8.949 22.823 1.00 22.69 73 LYS B CA 1
ATOM 1673 C C . LYS B 1 73 ? 8.834 8.801 22.639 1.00 16.09 73 LYS B C 1
ATOM 1674 O O . LYS B 1 73 ? 8.268 9.451 21.769 1.00 14.10 73 LYS B O 1
ATOM 1680 N N . ALA B 1 74 ? 8.192 7.956 23.453 1.00 13.39 74 ALA B N 1
ATOM 1681 C CA . ALA B 1 74 ? 6.737 7.782 23.373 1.00 15.12 74 ALA B CA 1
ATOM 1682 C C . ALA B 1 74 ? 6.004 9.055 23.783 1.00 14.22 74 ALA B C 1
ATOM 1683 O O . ALA B 1 74 ? 4.927 9.366 23.244 1.00 12.33 74 ALA B O 1
ATOM 1685 N N . ARG B 1 75 ? 6.571 9.782 24.748 1.00 13.12 75 ARG B N 1
ATOM 1686 C CA . ARG B 1 75 ? 6.001 11.064 25.166 1.00 18.58 75 ARG B CA 1
ATOM 1687 C C . ARG B 1 75 ? 6.049 12.058 24.012 1.00 15.97 75 ARG B C 1
ATOM 1688 O O . ARG B 1 75 ? 5.097 12.807 23.786 1.00 15.59 75 ARG B O 1
ATOM 1696 N N . LEU B 1 76 ? 7.170 12.074 23.292 1.00 13.57 76 LEU B N 1
ATOM 1697 C CA . LEU B 1 76 ? 7.332 12.980 22.155 1.00 14.78 76 LEU B CA 1
ATOM 1698 C C . LEU B 1 76 ? 6.364 12.631 21.044 1.00 16.66 76 LEU B C 1
ATOM 1699 O O . LEU B 1 76 ? 5.723 13.506 20.468 1.00 10.92 76 LEU B O 1
ATOM 1704 N N . ILE B 1 77 ? 6.257 11.340 20.736 1.00 13.50 77 ILE B N 1
ATOM 1705 C CA . ILE B 1 77 ? 5.306 10.900 19.723 1.00 11.55 77 ILE B CA 1
ATOM 1706 C C . ILE B 1 77 ? 3.893 11.312 20.133 1.00 11.77 77 ILE B C 1
ATOM 1707 O O . ILE B 1 77 ? 3.096 11.778 19.305 1.00 9.53 77 ILE B O 1
ATOM 1712 N N . TYR B 1 78 ? 3.569 11.134 21.411 1.00 10.55 78 TYR B N 1
ATOM 1713 C CA . TYR B 1 78 ? 2.210 11.421 21.866 1.00 13.32 78 TYR B CA 1
ATOM 1714 C C . TYR B 1 78 ? 1.893 12.911 21.778 1.00 14.69 78 TYR B C 1
ATOM 1715 O O . TYR B 1 78 ? 0.800 13.288 21.353 1.00 1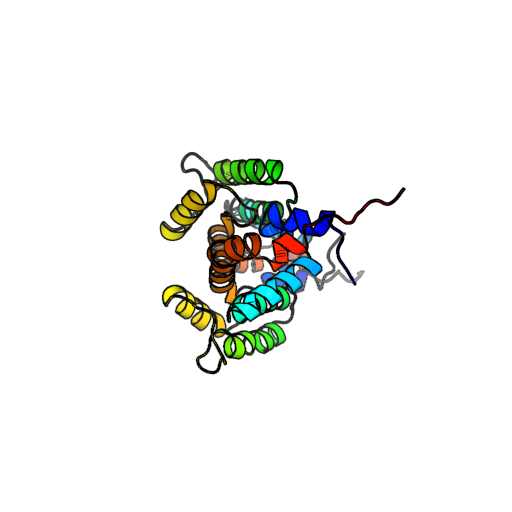1.66 78 TYR B O 1
ATOM 1724 N N . GLU B 1 79 ? 2.826 13.757 22.208 1.00 12.26 79 GLU B N 1
ATOM 1725 C CA . GLU B 1 79 ? 2.574 15.193 22.191 1.00 13.19 79 GLU B CA 1
ATOM 1726 C C . GLU B 1 79 ? 2.585 15.746 20.758 1.00 17.84 79 GLU B C 1
ATOM 1727 O O . GLU B 1 79 ? 1.821 16.659 20.446 1.00 15.74 79 GLU B O 1
ATOM 1733 N N . ASP B 1 80 ? 3.456 15.213 19.897 1.00 14.68 80 ASP B N 1
ATOM 1734 C CA . ASP B 1 80 ? 3.487 15.647 18.491 1.00 15.83 80 ASP B CA 1
ATOM 1735 C C . ASP B 1 80 ? 2.265 15.180 17.687 1.00 18.24 80 ASP B C 1
ATOM 1736 O O . ASP B 1 80 ? 1.713 15.948 16.906 1.00 17.53 80 ASP B O 1
ATOM 1741 N N . TYR B 1 81 ? 1.850 13.923 17.849 1.00 14.50 81 TYR B N 1
ATOM 1742 C CA . TYR B 1 81 ? 0.885 13.346 16.895 1.00 12.03 81 TYR B CA 1
ATOM 1743 C C . TYR B 1 81 ? -0.457 12.850 17.461 1.00 13.89 81 TYR B C 1
ATOM 1744 O O . TYR B 1 81 ? -1.383 12.565 16.694 1.00 13.35 81 TYR B O 1
ATOM 1753 N N . ILE B 1 82 ? -0.579 12.737 18.782 1.00 14.15 82 ILE B N 1
ATOM 1754 C CA . ILE B 1 82 ? -1.794 12.132 19.351 1.00 13.24 82 ILE B CA 1
ATOM 1755 C C . ILE B 1 82 ? -2.613 13.125 20.167 1.00 13.77 82 ILE B C 1
ATOM 1756 O O . ILE B 1 82 ? -3.849 13.098 20.139 1.00 14.36 82 ILE B O 1
ATOM 1761 N N . SER B 1 83 ? -1.919 13.983 20.908 1.00 14.49 83 SER B N 1
ATOM 1762 C CA . SER B 1 83 ? -2.574 14.975 21.773 1.00 14.01 83 SER B CA 1
ATOM 1763 C C . SER B 1 83 ? -3.519 15.879 21.002 1.00 15.48 83 SER B C 1
ATOM 1764 O O . SER B 1 83 ? -3.187 16.352 19.911 1.00 14.47 83 SER B O 1
ATOM 1767 N N . ILE B 1 84 ? -4.694 16.133 21.578 1.00 20.05 84 ILE B N 1
ATOM 1768 C CA . ILE B 1 84 ? -5.670 17.026 20.953 1.00 18.66 84 ILE B CA 1
ATOM 1769 C C . ILE B 1 84 ? -5.248 18.490 21.039 1.00 18.31 84 ILE B C 1
ATOM 1770 O O . ILE B 1 84 ? -5.970 19.374 20.577 1.00 26.34 84 ILE B O 1
ATOM 1775 N N . LEU B 1 85 ? -4.081 18.752 21.626 1.00 22.51 85 LEU B N 1
ATOM 1776 C CA . LEU B 1 85 ? -3.534 20.104 21.643 1.00 21.93 85 LEU B CA 1
ATOM 1777 C C . LEU B 1 85 ? -2.530 20.298 20.514 1.00 19.35 85 LEU B C 1
ATOM 1778 O O . LEU B 1 85 ? -1.978 21.386 20.337 1.00 21.04 85 LEU B O 1
ATOM 1783 N N . SER B 1 86 ? -2.312 19.247 19.731 1.00 16.56 86 SER B N 1
ATOM 1784 C CA . SER B 1 86 ? -1.286 19.292 18.686 1.00 16.95 86 SER B CA 1
ATOM 1785 C C . SER B 1 86 ? -1.816 19.686 17.307 1.00 15.18 86 SER B C 1
ATOM 1786 O O . SER B 1 86 ? -2.780 19.095 16.811 1.00 16.86 86 SER B O 1
ATOM 1789 N N . PRO B 1 87 ? -1.168 20.676 16.671 1.00 17.29 87 PRO B N 1
ATOM 1790 C CA . PRO B 1 87 ? -1.519 21.123 15.313 1.00 19.27 87 PRO B CA 1
ATOM 1791 C C . PRO B 1 87 ? -1.154 20.059 14.260 1.00 22.68 87 PRO B C 1
ATOM 1792 O O . PRO B 1 87 ? -1.390 20.270 13.059 1.00 20.12 87 PRO B O 1
ATOM 1796 N N . ARG B 1 88 ? -0.588 18.936 14.714 1.00 18.57 88 ARG B N 1
ATOM 1797 C CA A ARG B 1 88 ? -0.182 17.837 13.835 0.48 17.42 88 ARG B CA 1
ATOM 1798 C CA B ARG B 1 88 ? -0.204 17.846 13.817 0.52 17.41 88 ARG B CA 1
ATOM 1799 C C . ARG B 1 88 ? -0.805 16.504 14.242 1.00 19.40 88 ARG B C 1
ATOM 1800 O O . ARG B 1 88 ? -0.352 15.440 13.807 1.00 16.01 88 ARG B O 1
ATOM 1815 N N . GLU B 1 89 ? -1.826 16.553 15.090 1.00 14.92 89 GLU B N 1
ATOM 1816 C CA . GLU B 1 89 ? -2.503 15.333 15.533 1.00 14.12 89 GLU B CA 1
ATOM 1817 C C . GLU B 1 89 ? -2.989 14.525 14.327 1.00 17.14 89 GLU B C 1
ATOM 1818 O O . GLU B 1 89 ? -3.700 15.060 13.474 1.00 14.44 89 GLU B O 1
ATOM 1824 N N . VAL B 1 90 ? -2.601 13.252 14.248 1.00 14.08 90 VAL B N 1
ATOM 1825 C CA . VAL B 1 90 ? -3.043 12.411 13.138 1.00 17.27 90 VAL B CA 1
ATOM 1826 C C . VAL B 1 90 ? -4.469 11.934 13.405 1.00 17.12 90 VAL B C 1
ATOM 1827 O O . VAL B 1 90 ? -4.891 11.851 14.560 1.00 21.56 90 VAL B O 1
ATOM 1831 N N . SER B 1 91 ? -5.223 11.645 12.349 1.00 18.04 91 SER B N 1
ATOM 1832 C CA . SER B 1 91 ? -6.633 11.274 12.521 1.00 19.46 91 SER B CA 1
ATOM 1833 C C . SER B 1 91 ? -6.804 9.789 12.829 1.00 19.84 91 SER B C 1
ATOM 1834 O O . SER B 1 91 ? -6.515 8.933 11.996 1.00 16.06 91 SER B O 1
ATOM 1837 N N . LEU B 1 92 ? -7.276 9.488 14.034 1.00 18.07 92 LEU B N 1
ATOM 1838 C CA . LEU B 1 92 ? -7.462 8.110 14.470 1.00 22.49 92 LEU B CA 1
ATOM 1839 C C . LEU B 1 92 ? -8.897 7.968 14.948 1.00 27.55 92 LEU B C 1
ATOM 1840 O O . LEU B 1 92 ? -9.506 8.958 15.357 1.00 26.26 92 LEU B O 1
ATOM 1845 N N . ASP B 1 93 ? -9.448 6.759 14.890 1.00 27.05 93 ASP B N 1
ATOM 1846 C CA . ASP B 1 93 ? -10.784 6.546 15.459 1.00 29.59 93 ASP B CA 1
ATOM 1847 C C . ASP B 1 93 ? -10.737 6.457 16.987 1.00 31.79 93 ASP B C 1
ATOM 1848 O O . ASP B 1 93 ? -9.650 6.381 17.574 1.00 27.43 93 ASP B O 1
ATOM 1853 N N . SER B 1 94 ? -11.915 6.461 17.613 1.00 33.22 94 SER B N 1
ATOM 1854 C CA . SER B 1 94 ? -12.049 6.407 19.071 1.00 37.37 94 SER B CA 1
ATOM 1855 C C . SER B 1 94 ? -11.382 5.186 19.681 1.00 32.33 94 SER B C 1
ATOM 1856 O O . SER B 1 94 ? -10.646 5.308 20.663 1.00 38.58 94 SER B O 1
ATOM 1859 N N . ARG B 1 95 ? -11.671 4.012 19.115 1.00 28.89 95 ARG B N 1
ATOM 1860 C CA . ARG B 1 95 ? -11.148 2.746 19.623 1.00 26.47 95 ARG B CA 1
ATOM 1861 C C . ARG B 1 95 ? -9.624 2.790 19.731 1.00 28.28 95 ARG B C 1
ATOM 1862 O O . ARG B 1 95 ? -9.053 2.431 20.762 1.00 24.50 95 ARG B O 1
ATOM 1870 N N . VAL B 1 96 ? -8.980 3.253 18.661 1.00 25.98 96 VAL B N 1
ATOM 1871 C CA . VAL B 1 96 ? -7.523 3.317 18.578 1.00 24.31 96 VAL B CA 1
ATOM 1872 C C . VAL B 1 96 ? -6.903 4.334 19.547 1.00 24.05 96 VAL B C 1
ATOM 1873 O O . VAL B 1 96 ? -5.923 4.028 20.236 1.00 21.89 96 VAL B O 1
ATOM 1877 N N . ARG B 1 97 ? -7.465 5.540 19.595 1.00 26.14 97 ARG B N 1
ATOM 1878 C CA . ARG B 1 97 ? -6.934 6.579 20.482 1.00 28.81 97 ARG B CA 1
ATOM 1879 C C . ARG B 1 97 ? -7.064 6.156 21.942 1.00 29.86 97 ARG B C 1
ATOM 1880 O O . ARG B 1 97 ? -6.155 6.365 22.745 1.00 31.34 97 ARG B O 1
ATOM 1888 N N . GLU B 1 98 ? -8.189 5.535 22.279 1.00 27.51 98 GLU B N 1
ATOM 1889 C CA . GLU B 1 98 ? -8.389 5.030 23.634 1.00 32.26 98 GLU B CA 1
ATOM 1890 C C . GLU B 1 98 ? -7.403 3.909 23.972 1.00 28.65 98 GLU B C 1
ATOM 1891 O O . GLU B 1 98 ? -6.970 3.777 25.121 1.00 27.89 98 GLU B O 1
ATOM 1897 N N . ILE B 1 99 ? -7.033 3.102 22.979 1.00 24.61 99 ILE B N 1
ATOM 1898 C CA . ILE B 1 99 ? -6.001 2.092 23.203 1.00 23.77 99 ILE B CA 1
ATOM 1899 C C . ILE B 1 99 ? -4.645 2.755 23.442 1.00 16.54 99 ILE B C 1
ATOM 1900 O O . ILE B 1 99 ? -3.908 2.372 24.354 1.00 17.78 99 ILE B O 1
ATOM 1905 N N . VAL B 1 100 ? -4.314 3.744 22.619 1.00 20.33 100 VAL B N 1
ATOM 1906 C CA . VAL B 1 100 ? -3.072 4.486 22.815 1.00 18.85 100 VAL B CA 1
ATOM 1907 C C . VAL B 1 100 ? -3.030 5.092 24.220 1.00 18.01 100 VAL B C 1
ATOM 1908 O O . VAL B 1 100 ? -2.020 4.983 24.912 1.00 13.19 100 VAL B O 1
ATOM 1912 N N . ASN B 1 101 ? -4.130 5.710 24.647 1.00 18.32 101 ASN B N 1
ATOM 1913 C CA . ASN B 1 101 ? -4.163 6.327 25.975 1.00 24.11 101 ASN B CA 1
ATOM 1914 C C . ASN B 1 101 ? -3.914 5.337 27.105 1.00 19.82 101 ASN B C 1
ATOM 1915 O O . ASN B 1 101 ? -3.134 5.609 28.014 1.00 21.79 101 ASN B O 1
ATOM 1920 N N . ARG B 1 102 ? -4.586 4.191 27.045 1.00 23.50 102 ARG B N 1
ATOM 1921 C CA . ARG B 1 102 ? -4.362 3.106 27.997 1.00 19.13 102 ARG B CA 1
ATOM 1922 C C . ARG B 1 102 ? -2.916 2.589 27.923 1.00 23.41 102 ARG B C 1
ATOM 1923 O O . ARG B 1 102 ? -2.289 2.302 28.951 1.00 23.16 102 ARG B O 1
ATOM 1931 N N . ASN B 1 103 ? -2.372 2.504 26.710 1.00 22.33 103 ASN B N 1
ATOM 1932 C CA . ASN B 1 103 ? -0.988 2.060 26.522 1.00 20.21 103 ASN B CA 1
ATOM 1933 C C . ASN B 1 103 ? 0.068 3.035 27.049 1.00 21.53 103 ASN B C 1
ATOM 1934 O O . ASN B 1 103 ? 1.166 2.619 27.416 1.00 26.11 103 ASN B O 1
ATOM 1939 N N . MET B 1 104 ? -0.267 4.324 27.087 1.00 14.85 104 MET B N 1
ATOM 1940 C CA . MET B 1 104 ? 0.657 5.354 27.567 1.00 19.73 104 MET B CA 1
ATOM 1941 C C . MET B 1 104 ? 0.892 5.385 29.083 1.00 23.13 104 MET B C 1
ATOM 1942 O O . MET B 1 104 ? 1.761 6.115 29.548 1.00 22.97 104 MET B O 1
ATOM 1947 N N . ILE B 1 105 ? 0.128 4.607 29.847 1.00 23.98 105 ILE B N 1
ATOM 1948 C CA . ILE B 1 105 ? 0.325 4.550 31.300 1.00 26.48 105 ILE B CA 1
ATOM 1949 C C . ILE B 1 105 ? 1.726 4.019 31.633 1.00 31.96 105 ILE B C 1
ATOM 1950 O O . ILE B 1 105 ? 2.461 4.633 32.410 1.00 32.31 105 ILE B O 1
ATOM 1955 N N . GLU B 1 106 ? 2.093 2.891 31.032 1.00 26.05 106 GLU B N 1
ATOM 1956 C CA . GLU B 1 106 ? 3.483 2.449 31.029 1.00 26.60 106 GLU B CA 1
ATOM 1957 C C . GLU B 1 106 ? 3.949 2.219 29.585 1.00 28.63 106 GLU B C 1
ATOM 1958 O O . GLU B 1 106 ? 3.832 1.111 29.049 1.00 26.47 106 GLU B O 1
ATOM 1964 N N . PRO B 1 107 ? 4.480 3.275 28.947 1.00 25.46 107 PRO B N 1
ATOM 1965 C CA . PRO B 1 107 ? 4.849 3.197 27.526 1.00 23.02 107 PRO B CA 1
ATOM 1966 C C . PRO B 1 107 ? 5.777 2.026 27.192 1.00 23.47 107 PRO B C 1
ATOM 1967 O O . PRO B 1 107 ? 6.676 1.698 27.959 1.00 16.81 107 PRO B O 1
ATOM 1971 N N . THR B 1 108 ? 5.528 1.383 26.056 1.00 17.84 108 THR B N 1
ATOM 1972 C CA . THR B 1 108 ? 6.420 0.352 25.551 1.00 17.93 108 THR B CA 1
ATOM 1973 C C . THR B 1 108 ? 6.752 0.656 24.090 1.00 14.30 108 THR B C 1
ATOM 1974 O O . THR B 1 108 ? 6.219 1.602 23.521 1.00 16.78 108 THR B O 1
ATOM 1978 N N . THR B 1 109 ? 7.624 -0.140 23.481 1.00 16.04 109 THR B N 1
ATOM 1979 C CA . THR B 1 109 ? 8.005 0.079 22.083 1.00 19.89 109 THR B CA 1
ATOM 1980 C C . THR B 1 109 ? 6.823 -0.129 21.133 1.00 11.69 109 THR B C 1
ATOM 1981 O O . THR B 1 109 ? 6.868 0.277 19.964 1.00 14.25 109 THR B O 1
ATOM 1985 N N . HIS B 1 110 ? 5.768 -0.772 21.628 1.00 14.55 110 HIS B N 1
ATOM 1986 C CA . HIS B 1 110 ? 4.595 -1.054 20.801 1.00 17.46 110 HIS B CA 1
ATOM 1987 C C . HIS B 1 110 ? 3.352 -0.281 21.221 1.00 12.42 110 HIS B C 1
ATOM 1988 O O . HIS B 1 110 ? 2.232 -0.659 20.866 1.00 12.41 110 HIS B O 1
ATOM 1995 N N . THR B 1 111 ? 3.547 0.807 21.959 1.00 17.25 111 THR B N 1
ATOM 1996 C CA . THR B 1 111 ? 2.429 1.603 22.471 1.00 17.02 111 THR B CA 1
ATOM 1997 C C . THR B 1 111 ? 1.504 2.077 21.360 1.00 13.17 111 THR B C 1
ATOM 1998 O O . THR B 1 111 ? 0.280 2.111 21.537 1.00 14.81 111 THR B O 1
ATOM 2002 N N . PHE B 1 112 ? 2.085 2.410 20.208 1.00 15.37 112 PHE B N 1
ATOM 2003 C CA . PHE B 1 112 ? 1.323 3.025 19.124 1.00 12.33 112 PHE B CA 1
ATOM 2004 C C . PHE B 1 112 ? 0.970 2.116 17.951 1.00 11.16 112 PHE B C 1
ATOM 2005 O O . PHE B 1 112 ? 0.527 2.609 16.920 1.00 12.01 112 PHE B O 1
ATOM 2013 N N . ASP B 1 113 ? 1.175 0.807 18.087 1.00 14.62 113 ASP B N 1
ATOM 2014 C CA . ASP B 1 113 ? 0.992 -0.104 16.959 1.00 14.46 113 ASP B CA 1
ATOM 2015 C C . ASP B 1 113 ? -0.386 -0.015 16.289 1.00 8.76 113 ASP B C 1
ATOM 2016 O O . ASP B 1 113 ? -0.472 -0.005 15.069 1.00 11.49 113 ASP B O 1
ATOM 2021 N N . GLU B 1 114 ? -1.462 0.054 17.068 1.00 7.43 114 GLU B N 1
ATOM 2022 C CA . GLU B 1 114 ? -2.802 0.184 16.472 1.00 14.64 114 GLU B CA 1
ATOM 2023 C C . GLU B 1 114 ? -2.967 1.488 15.692 1.00 14.55 114 GLU B C 1
ATOM 2024 O O . GLU B 1 114 ? -3.609 1.528 14.640 1.00 13.85 114 GLU B O 1
ATOM 2030 N N . ALA B 1 115 ? -2.388 2.559 16.211 1.00 11.90 115 ALA B N 1
ATOM 2031 C CA . ALA B 1 115 ? -2.452 3.836 15.513 1.00 11.33 115 ALA B CA 1
ATOM 2032 C C . ALA B 1 115 ? -1.570 3.815 14.266 1.00 10.62 115 ALA B C 1
ATOM 2033 O O . ALA B 1 115 ? -1.941 4.354 13.223 1.00 15.07 115 ALA B O 1
ATOM 2035 N N . GLN B 1 116 ? -0.404 3.189 14.377 1.00 12.56 116 GLN B N 1
ATOM 2036 C CA . GLN B 1 116 ? 0.532 3.108 13.253 1.00 11.33 116 GLN B CA 1
ATOM 2037 C C . GLN B 1 116 ? -0.056 2.407 12.035 1.00 10.43 116 GLN B C 1
ATOM 2038 O O . GLN B 1 116 ? 0.056 2.903 10.914 1.00 9.52 116 GLN B O 1
ATOM 2044 N N . ILE B 1 117 ? -0.696 1.261 12.247 1.00 11.42 117 ILE B N 1
ATOM 2045 C CA . ILE B 1 117 ? -1.278 0.533 11.122 1.00 11.68 117 ILE B CA 1
ATOM 2046 C C . ILE B 1 117 ? -2.493 1.258 10.523 1.00 9.76 117 ILE B C 1
ATOM 2047 O O . ILE B 1 117 ? -2.755 1.162 9.323 1.00 11.36 117 ILE B O 1
ATOM 2052 N N . GLN B 1 118 ? -3.227 2.006 11.340 1.00 15.03 118 GLN B N 1
ATOM 2053 C CA . GLN B 1 118 ? -4.333 2.799 10.811 1.00 15.05 118 GLN B CA 1
ATOM 2054 C C . GLN B 1 118 ? -3.805 3.915 9.892 1.00 12.21 118 GLN B C 1
ATOM 2055 O O . GLN B 1 118 ? -4.373 4.187 8.833 1.00 8.41 118 GLN B O 1
ATOM 2061 N N . ILE B 1 119 ? -2.694 4.531 10.278 1.00 12.42 119 ILE B N 1
ATOM 2062 C CA . ILE B 1 119 ? -2.081 5.579 9.451 1.00 9.99 119 ILE B CA 1
ATOM 2063 C C . ILE B 1 119 ? -1.375 4.982 8.218 1.00 9.20 119 ILE B C 1
ATOM 2064 O O . ILE B 1 119 ? -1.333 5.597 7.147 1.00 11.21 119 ILE B O 1
ATOM 2069 N N . TYR B 1 120 ? -0.848 3.772 8.345 1.00 9.03 120 TYR B N 1
ATOM 2070 C CA . TYR B 1 120 ? -0.223 3.125 7.185 1.00 8.52 120 TYR B CA 1
ATOM 2071 C C . TYR B 1 120 ? -1.295 2.876 6.146 1.00 9.91 120 TYR B C 1
ATOM 2072 O O . TYR B 1 120 ? -1.128 3.163 4.958 1.00 10.04 120 TYR B O 1
ATOM 2081 N N . THR B 1 121 ? -2.413 2.338 6.611 1.00 15.06 121 THR B N 1
ATOM 2082 C CA . THR B 1 121 ? -3.544 2.028 5.748 1.00 13.18 121 THR B CA 1
ATOM 2083 C C . THR B 1 121 ? -4.083 3.301 5.104 1.00 12.13 121 THR B C 1
ATOM 2084 O O . THR B 1 121 ? -4.477 3.304 3.935 1.00 16.42 121 THR B O 1
ATOM 2088 N N . LEU B 1 122 ? -4.121 4.382 5.871 1.00 10.59 122 LEU B N 1
ATOM 2089 C CA . LEU B 1 122 ? -4.570 5.658 5.323 1.00 12.41 122 LEU B CA 1
ATOM 2090 C C . LEU B 1 122 ? -3.665 6.134 4.179 1.00 14.88 122 LEU B C 1
ATOM 2091 O O . LEU B 1 122 ? -4.153 6.526 3.112 1.00 17.73 122 LEU B O 1
ATOM 2096 N N . MET B 1 123 ? -2.354 6.095 4.376 1.00 13.93 123 MET B N 1
ATOM 2097 C CA . MET B 1 123 ? -1.451 6.528 3.307 1.00 11.06 123 MET B CA 1
ATOM 2098 C C . MET B 1 123 ? -1.532 5.579 2.112 1.00 10.96 123 MET B C 1
ATOM 2099 O O . MET B 1 123 ? -1.495 6.010 0.956 1.00 11.92 123 MET B O 1
ATOM 2104 N N . HIS B 1 124 ? -1.637 4.281 2.394 1.00 10.40 124 HIS B N 1
ATOM 2105 C CA . HIS B 1 124 ? -1.705 3.264 1.345 1.00 11.09 124 HIS B CA 1
ATOM 2106 C C . HIS B 1 124 ? -2.903 3.481 0.443 1.00 12.32 124 HIS B C 1
ATOM 2107 O O . HIS B 1 124 ? -2.806 3.381 -0.786 1.00 12.02 124 HIS B O 1
ATOM 2114 N N . ARG B 1 125 ? -4.050 3.754 1.045 1.00 14.27 125 ARG B N 1
ATOM 2115 C CA . ARG B 1 125 ? -5.288 3.744 0.273 1.00 20.63 125 ARG B CA 1
ATOM 2116 C C . ARG B 1 125 ? -5.634 5.100 -0.326 1.00 17.64 125 ARG B C 1
ATOM 2117 O O . ARG B 1 125 ? -6.281 5.177 -1.371 1.00 15.99 125 ARG B O 1
ATOM 2125 N N . ASP B 1 126 ? -5.193 6.166 0.335 1.00 14.66 126 ASP B N 1
ATOM 2126 C CA A ASP B 1 126 ? -5.531 7.523 -0.081 0.44 15.51 126 ASP B CA 1
ATOM 2127 C CA B ASP B 1 126 ? -5.535 7.519 -0.089 0.56 15.48 126 ASP B CA 1
ATOM 2128 C C . ASP B 1 126 ? -4.386 8.250 -0.798 1.00 14.38 126 ASP B C 1
ATOM 2129 O O . ASP B 1 126 ? -4.543 8.730 -1.916 1.00 21.53 126 ASP B O 1
ATOM 2138 N N . SER B 1 127 ? -3.227 8.330 -0.158 1.00 12.66 127 SER B N 1
ATOM 2139 C CA . SER B 1 127 ? -2.132 9.138 -0.709 1.00 14.49 127 SER B CA 1
ATOM 2140 C C . SER B 1 127 ? -1.330 8.433 -1.794 1.00 9.99 127 SER B C 1
ATOM 2141 O O . SER B 1 127 ? -0.922 9.042 -2.788 1.00 10.63 127 SER B O 1
ATOM 2144 N N . TYR B 1 128 ? -1.053 7.157 -1.575 1.00 12.07 128 TYR B N 1
ATOM 2145 C CA . TYR B 1 128 ? -0.186 6.410 -2.488 1.00 10.93 128 TYR B CA 1
ATOM 2146 C C . TYR B 1 128 ? -0.645 6.433 -3.966 1.00 10.78 128 TYR B C 1
ATOM 2147 O O . TYR B 1 128 ? 0.181 6.692 -4.859 1.00 14.45 128 TYR B O 1
ATOM 2156 N N . PRO B 1 129 ? -1.952 6.206 -4.237 1.00 11.28 129 PRO B N 1
ATOM 2157 C CA . PRO B 1 129 ? -2.385 6.242 -5.638 1.00 13.40 129 PRO B CA 1
ATOM 2158 C C . PRO B 1 129 ? -2.191 7.607 -6.270 1.00 16.18 129 PRO B C 1
ATOM 2159 O O . PRO B 1 129 ? -1.855 7.687 -7.464 1.00 14.34 129 PRO B O 1
ATOM 2163 N N . ARG B 1 130 ? -2.400 8.663 -5.483 1.00 11.62 130 ARG B N 1
ATOM 2164 C CA . ARG B 1 130 ? -2.206 10.015 -5.984 1.00 16.13 130 ARG B CA 1
ATOM 2165 C C . ARG B 1 130 ? -0.720 10.250 -6.251 1.00 11.47 130 ARG B C 1
ATOM 2166 O O . ARG B 1 130 ? -0.352 10.894 -7.230 1.00 11.69 130 ARG B O 1
ATOM 2174 N N . PHE B 1 131 ? 0.136 9.693 -5.400 1.00 14.93 131 PHE B N 1
ATOM 2175 C CA . PHE B 1 131 ? 1.586 9.801 -5.597 1.00 10.84 131 PHE B CA 1
ATOM 2176 C C . PHE B 1 131 ? 2.069 9.193 -6.917 1.00 11.95 131 PHE B C 1
ATOM 2177 O O . PHE B 1 131 ? 2.959 9.757 -7.565 1.00 15.52 131 PHE B O 1
ATOM 2185 N N . LEU B 1 132 ? 1.507 8.045 -7.306 1.00 12.24 132 LEU B N 1
ATOM 2186 C CA . LEU B 1 132 ? 1.881 7.399 -8.568 1.00 16.65 132 LEU B CA 1
ATOM 2187 C C . LEU B 1 132 ? 1.620 8.311 -9.775 1.00 20.00 132 LEU B C 1
ATOM 2188 O O . LEU B 1 132 ? 2.261 8.169 -10.825 1.00 17.49 132 LEU B O 1
ATOM 2193 N N . ASN B 1 133 ? 0.698 9.264 -9.610 1.00 22.42 133 ASN B N 1
ATOM 2194 C CA . ASN B 1 133 ? 0.344 10.206 -10.672 1.00 19.47 133 ASN B CA 1
ATOM 2195 C C . ASN B 1 133 ? 1.100 11.535 -10.610 1.00 22.99 133 ASN B C 1
ATOM 2196 O O . ASN B 1 133 ? 0.929 12.395 -11.477 1.00 20.68 133 ASN B O 1
ATOM 2201 N N . SER B 1 134 ? 1.941 11.709 -9.594 1.00 16.34 134 SER B N 1
ATOM 2202 C CA . SER B 1 134 ? 2.643 12.975 -9.424 1.00 21.66 134 SER B CA 1
ATOM 2203 C C . SER B 1 134 ? 3.763 13.124 -10.456 1.00 24.49 134 SER B C 1
ATOM 2204 O O . SER B 1 134 ? 4.348 12.130 -10.900 1.00 19.16 134 SER B O 1
ATOM 2207 N N . GLN B 1 135 ? 4.065 14.364 -10.837 1.00 20.97 135 GLN B N 1
ATOM 2208 C CA . GLN B 1 135 ? 5.090 14.617 -11.851 1.00 17.45 135 GLN B CA 1
ATOM 2209 C C . GLN B 1 135 ? 6.462 14.133 -11.405 1.00 15.43 135 GLN B C 1
ATOM 2210 O O . GLN B 1 135 ? 7.251 13.630 -12.210 1.00 19.30 135 GLN B O 1
ATOM 2216 N N . LYS B 1 136 ? 6.760 14.297 -10.124 1.00 17.34 136 LYS B N 1
ATOM 2217 C CA . LYS B 1 136 ? 8.069 13.895 -9.620 1.00 15.59 136 LYS B CA 1
ATOM 2218 C C . LYS B 1 136 ? 8.286 12.380 -9.734 1.00 18.85 136 LYS B C 1
ATOM 2219 O O . LYS B 1 136 ? 9.395 11.914 -10.018 1.00 17.41 136 LYS B O 1
ATOM 2225 N N . PHE B 1 137 ? 7.233 11.604 -9.515 1.00 18.86 137 PHE B N 1
ATOM 2226 C CA . PHE B 1 137 ? 7.393 10.157 -9.599 1.00 13.13 137 PHE B CA 1
ATOM 2227 C C . PHE B 1 137 ? 7.501 9.708 -11.045 1.00 12.44 137 PHE B C 1
ATOM 2228 O O . PHE B 1 137 ? 8.310 8.838 -11.374 1.00 16.53 137 PHE B O 1
ATOM 2236 N N . LYS B 1 138 ? 6.665 10.287 -11.900 1.00 16.89 138 LYS B N 1
ATOM 2237 C CA . LYS B 1 138 ? 6.738 10.043 -13.340 1.00 23.37 138 LYS B CA 1
ATOM 2238 C C . LYS B 1 138 ? 8.101 10.433 -13.920 1.00 22.25 138 LYS B C 1
ATOM 2239 O O . LYS B 1 138 ? 8.684 9.690 -14.717 1.00 17.56 138 LYS B O 1
ATOM 2245 N N . THR B 1 139 ? 8.603 11.602 -13.528 1.00 19.97 139 THR B N 1
ATOM 2246 C CA . THR B 1 139 ? 9.927 12.047 -13.961 1.00 15.22 139 THR B CA 1
ATOM 2247 C C . THR B 1 139 ? 11.016 11.094 -13.462 1.00 19.71 139 THR B C 1
ATOM 2248 O O . THR B 1 139 ? 11.879 10.661 -14.236 1.00 20.29 139 THR B O 1
ATOM 2252 N N . LEU B 1 140 ? 10.962 10.736 -12.178 1.00 18.09 140 LEU B N 1
ATOM 2253 C CA . LEU B 1 140 ? 11.911 9.769 -11.630 1.00 17.66 140 LEU B CA 1
ATOM 2254 C C . LEU B 1 140 ? 11.879 8.433 -12.371 1.00 19.59 140 LEU B C 1
ATOM 2255 O O . LEU B 1 140 ? 12.903 7.742 -12.458 1.00 20.62 140 LEU B O 1
ATOM 2260 N N . SER B 1 141 ? 10.711 8.083 -12.908 1.00 20.12 141 SER B N 1
ATOM 2261 C CA . SER B 1 141 ? 10.512 6.796 -13.576 1.00 22.08 141 SER B CA 1
ATOM 2262 C C . SER B 1 141 ? 10.979 6.776 -15.033 1.00 24.73 141 SER B C 1
ATOM 2263 O O . SER B 1 141 ? 10.906 5.738 -15.705 1.00 27.92 141 SER B O 1
ATOM 2266 N N . ARG B 1 142 ? 11.453 7.916 -15.523 1.00 26.49 142 ARG B N 1
ATOM 2267 C CA . ARG B 1 142 ? 11.929 8.003 -16.896 1.00 21.47 142 ARG B CA 1
ATOM 2268 C C . ARG B 1 142 ? 13.241 7.259 -17.088 1.00 23.87 142 ARG B C 1
ATOM 2269 O O . ARG B 1 142 ? 14.118 7.272 -16.215 1.00 27.75 142 ARG B O 1
ATOM 2277 N N . PRO B 1 143 ? 13.377 6.592 -18.242 1.00 28.88 143 PRO B N 1
ATOM 2278 C CA . PRO B 1 143 ? 14.633 5.946 -18.638 1.00 30.69 143 PRO B CA 1
ATOM 2279 C C . PRO B 1 143 ? 15.707 7.000 -18.906 1.00 34.26 143 PRO B C 1
ATOM 2280 O O . PRO B 1 143 ? 15.366 8.128 -19.268 1.00 32.68 143 PRO B O 1
ATOM 2284 N N . ALA B 1 144 ? 16.975 6.656 -18.697 1.00 35.21 144 ALA B N 1
ATOM 2285 C CA . ALA B 1 144 ? 18.069 7.564 -19.033 1.00 47.95 144 ALA B CA 1
ATOM 2286 C C . ALA B 1 144 ? 18.051 7.862 -20.534 1.00 47.20 144 ALA B C 1
ATOM 2287 O O . ALA B 1 144 ? 17.817 6.968 -21.348 1.00 36.04 144 ALA B O 1
ATOM 2289 N N . ALA B 1 145 ? 18.283 9.119 -20.897 1.00 43.70 145 ALA B N 1
ATOM 2290 C CA . ALA B 1 145 ? 18.199 9.526 -22.300 1.00 46.09 145 ALA B CA 1
ATOM 2291 C C . ALA B 1 145 ? 19.399 9.066 -23.126 1.00 51.80 145 ALA B C 1
ATOM 2292 O O . ALA B 1 145 ? 20.545 9.110 -22.671 1.00 54.29 145 ALA B O 1
ATOM 2294 N N . LYS B 1 146 ? 19.113 8.629 -24.346 1.00 59.95 146 LYS B N 1
ATOM 2295 C CA . LYS B 1 146 ? 20.137 8.247 -25.307 1.00 55.47 146 LYS B CA 1
ATOM 2296 C C . LYS B 1 146 ? 20.892 9.493 -25.767 1.00 56.37 146 LYS B C 1
ATOM 2297 O O . LYS B 1 146 ? 20.280 10.539 -26.012 1.00 54.42 146 LYS B O 1
ATOM 2303 N N . LEU B 1 147 ? 22.217 9.381 -25.855 1.00 50.91 147 LEU B N 1
ATOM 2304 C CA . LEU B 1 147 ? 23.076 10.467 -26.338 1.00 57.16 147 LEU B CA 1
ATOM 2305 C C . LEU B 1 147 ? 22.737 10.802 -27.789 1.00 58.27 147 LEU B C 1
ATOM 2306 O O . LEU B 1 147 ? 22.811 9.935 -28.661 1.00 58.10 147 LEU B O 1
ATOM 2311 N N . ASN B 1 148 ? 22.366 12.054 -28.049 1.00 56.22 148 ASN B N 1
ATOM 2312 C CA . ASN B 1 148 ? 21.989 12.466 -29.400 1.00 57.30 148 ASN B CA 1
ATOM 2313 C C . ASN B 1 148 ? 23.187 12.566 -30.352 1.00 57.30 148 ASN B C 1
ATOM 2314 O O . ASN B 1 148 ? 23.011 12.809 -31.551 1.00 52.22 148 ASN B O 1
#

Nearest PDB structures (foldseek):
  4igu-assembly1_A  TM=1.007E+00  e=1.975E-19  Drosophila melanogaster
  2af0-assembly1_A  TM=9.530E-01  e=1.361E-11  Homo sapiens
  5do9-assembly1_B  TM=9.482E-01  e=9.500E-11  Homo sapiens
  2ihd-assembly1_A  TM=9.755E-01  e=2.153E-10  Homo sapiens
  2bt2-assembly4_D  TM=9.639E-01  e=3.778E-10  Homo sapiens

B-factor: mean 21.42, std 10.24, range [6.31, 68.51]

Solvent-accessible surface area: 15942 Å² total; per-residue (Å²): 160,155,37,90,51,145,64,9,108,20,0,32,150,39,3,15,50,0,6,89,12,102,29,0,75,128,22,0,33,94,29,0,108,79,52,151,21,33,22,13,0,59,0,16,44,23,2,66,74,2,52,155,24,62,46,82,126,85,6,65,86,80,0,121,96,13,47,74,66,38,0,19,160,128,13,133,105,69,2,82,20,70,86,89,1,56,84,37,0,56,153,52,33,147,146,11,42,4,46,2,4,12,29,0,12,21,49,0,13,63,59,0,28,134,67,5,16,66,102,0,49,103,17,121,113,20,87,63,42,27,147,86,86,86,182,164,205,155,163,38,82,57,104,89,11,76,22,3,27,168,21,4,19,63,0,8,86,26,105,26,0,50,108,20,0,16,59,26,0,110,77,71,179,23,18,34,12,0,46,0,24,55,26,4,42,65,1,61,140,25,90,45,88,140,84,15,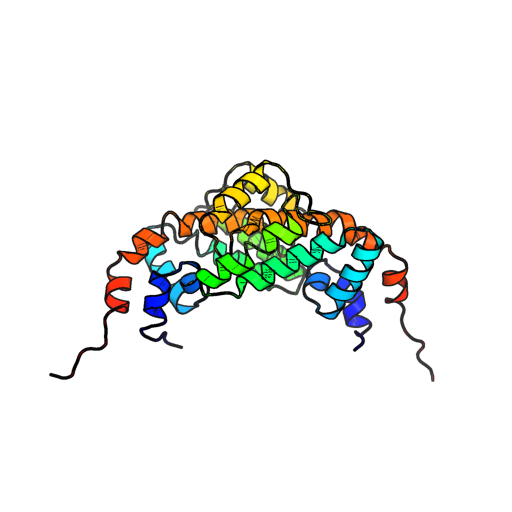104,70,57,0,107,79,8,39,86,66,24,0,13,132,164,18,138,97,67,2,90,26,67,97,78,0,42,104,33,0,53,141,38,41,151,140,22,39,7,41,2,3,17,21,0,7,25,49,0,9,74,59,0,30,147,80,14,18,62,131,0,48,108,20,109,117,15,105,55,45,23,143,91,104,91,185,175,210

Organism: Drosophila melanogaster (NCBI:txid7227)

CATH classification: 1.10.167.10

Secondary structure (DSSP, 8-state):
----HHHHHHTTT-HHHHHT-HHHHHHHHHHHHHTT-THHHHHHHHHHHHTT---HHHHHHHHHHHHHHHTSTTSSS-----HHHHHHHHHHTSS--TTTTHHHHHHHHHHIIIIIHHHHHTSHHHHHHTPPPP---/-PPPHHHHHHTTT-HHHHHT-HHHHHHHHHHHHHTT-HHHHHHHHHHHHHHH---HHHHHHHHHHHIIIIISTT-TT-----HHHHHHHHHHTTS--TTTTHHHHHHHHHHIIIIIHHHHHTSHHHHHHTSPPPPP-

Foldseek 3Di:
DADDLVLLVQCVVAVVSLVVDPVSLVLLLVLVVVVVRSLLSVLLVLLVVLLVDDDQVVNLVSLVVSCCQAPDPNHPYHDDDDPVLVVQLVVCNVRPDSCSNVVVSVVSSVCCRPPVSVVSCVDPVSVVSNDDDDDDD/DDDDLVLLVVCLVDVVSLVVDPVSLVLLLVQCVVVVLNLLSVLLVLLVVLLPDDDQVCNLVSLVVSCQAAPDPVHPRHDDDDPVQSVQLVVCNVRGDSCSNVSVNVVSSVVCVPPVSVVSSVDPVSVVSNDDDDDDD

Sequence (274 aa):
SQPTLEEIRSWGKSFDKLMKSTAGRKVFQNFLRSEFSEENILFWLACEDLKKENSPELVEEKARRLIYEDYISILSPREVSLDSRVREIVNRNMIEPTTHTFDEAQIQIYTLMHRDSYPRFLNSQKFKTLSSRPAAKLNSQPTLEEEIRSWGKSFDKLMKSTAGRKVFQNFLRSEFSEENIILFWLACEDLKKENSPELVEEKARLIYEDYISILSPRREVSLDSRVREIVNRNMIEPTTHTFDEAQIQIYTLMHRDDSYPRFLNSQKFKTLSRPAAKLN

Radius of gyration: 21.23 Å; Cα contacts (8 Å, |Δi|>4): 271; chains: 2; bounding box: 53×49×74 Å

GO terms:
  GO:0005092 GDP-dissociation inhibitor activity (F, IDA)
  GO:0005096 GTPase activator activity (F, IDA)
  GO:0001965 G-protein alpha-subunit binding (F, IPI)

InterPro domains:
  IPR016137 RGS domain [PF00615] (142-256)
  IPR016137 RGS domain [PR01301] (139-160)
  IPR016137 RGS domain [PR01301] (161-179)
  IPR016137 RGS domain [PR01301] (190-213)
  IPR016137 RGS domain [PR01301] (232-251)
  IPR016137 RGS domain [PS50132] (142-258)
  IPR016137 RGS domain [SM00315] (142-258)
  IPR036305 RGS domain superfamily [SSF48097] (129-259)
  IPR044926 RGS, subdomain 2 [G3DSA:1.10.167.10] (123-262)